Protein AF-A0A970RBH0-F1 (afdb_monomer)

Mean predicted aligned error: 4.13 Å

Foldseek 3Di:
DDPWKAKEDEEDVDDALDWAFQPAPVSPVSDIHHYHHLVLVVLLCVLCQVVQHKKKFWWDQVDLQRDQQLLEHAAADLVCVPDDDPRVVVQVPDDPVRSSCVRRVSPDDHDHDDDHSVLQNVCVVVVVAHGDDIWMFRHWDADPVRFIWTWIAADPAQPPRPRRRIGTYGPRRRSRITGMMMGTPVSRDPVSCVSSVD

Nearest PDB structures (foldseek):
  6w4n-assembly1_E  TM=9.461E-01  e=1.397E-25  Parabacteroides distasonis
  5wdl-assembly1_B  TM=9.207E-01  e=1.487E-25  Parabacteroides distasonis ATCC 8503
  5wdk-assembly1_A  TM=9.383E-01  e=6.583E-24  Parabacteroides distasonis ATCC 8503
  5wdk-assembly1_D  TM=9.233E-01  e=1.152E-23  Parabacteroides distasonis ATCC 8503
  3pw3-assembly1_B  TM=9.260E-01  e=3.750E-23  Parabacteroides distasonis ATCC 8503

Solvent-accessible surface area (backbone atoms only — not comparable to full-atom values): 11218 Å² total; per-residue (Å²): 130,67,98,51,58,44,44,38,32,58,57,79,95,49,66,66,43,37,75,45,61,64,95,48,85,88,45,75,81,62,60,66,27,37,22,35,56,58,70,56,52,50,50,32,55,53,38,20,44,76,71,76,38,60,32,44,34,32,24,36,62,94,42,86,39,43,34,77,83,76,27,36,28,43,41,58,41,85,79,55,86,80,60,57,72,71,60,32,58,56,53,72,72,44,52,77,67,55,48,49,50,68,66,62,61,78,83,65,95,67,67,56,44,86,74,46,67,67,60,34,40,54,28,46,77,68,64,77,34,51,93,71,46,76,39,33,40,70,42,78,48,66,52,99,85,68,51,57,26,34,34,29,46,55,87,86,59,34,86,92,41,88,56,60,26,34,32,38,31,24,55,43,27,51,69,48,27,47,58,37,35,39,37,54,56,83,38,50,51,68,75,57,29,58,66,49,73,100

Secondary structure (DSSP, 8-state):
--SSEEEEE--SSS-TTSEEE---TT-TT--EEEE--HHHHHHHHHHHHHTT--EEEEE---STTEETTTTEE--B-SS-TT--HHHHHHHHHS-HHHHHHHHTS-SS---B----HHHHHHHHHTTSS---EEEEEEEEEE-TTS-EEEEEE-SS--TT-TTTTEEEEEHHHHHHHEEEEEEEGGGS-HHHHHHHT-

Sequence (198 aa):
MDRHYLELGSYTHHPFYEKFILEIPDNWMLHAMYNVPLDEMMEIIDRSLAQGHTVAWGADISEKGFSWSNGLAVVPDEDKTDLSGTEKEKWEKLTPTERKKMLYSFDEPVKEKTITQQMRQKAFDNYSTTDDHAMEIVGNATDQNGNKYYIVKNSWGADGHIYNGYLYASESFVRYKTVDVMVHKNVIPQPIRQKMGI

pLDDT: mean 93.92, std 7.73, range [52.41, 98.88]

Structure (mmCIF, N/CA/C/O backbone):
data_AF-A0A970RBH0-F1
#
_entry.id   AF-A0A970RBH0-F1
#
loop_
_atom_site.group_PDB
_atom_site.id
_atom_site.type_symbol
_atom_site.label_atom_id
_atom_site.label_alt_id
_atom_site.label_comp_id
_atom_site.label_asym_id
_atom_site.label_entity_id
_atom_site.label_seq_id
_atom_site.pdbx_PDB_ins_code
_atom_site.Cartn_x
_atom_site.Cartn_y
_atom_site.Cartn_z
_atom_site.occupancy
_atom_site.B_iso_or_equiv
_atom_site.auth_seq_id
_atom_site.auth_comp_id
_atom_site.auth_asym_id
_atom_site.auth_atom_id
_atom_site.pdbx_PDB_model_num
ATOM 1 N N . MET A 1 1 ? -24.726 3.862 2.155 1.00 52.41 1 MET A N 1
ATOM 2 C CA . MET A 1 1 ? -23.524 3.007 2.190 1.00 52.41 1 MET A CA 1
ATOM 3 C C . MET A 1 1 ? -23.925 1.606 2.591 1.00 52.41 1 MET A C 1
ATOM 5 O O . MET A 1 1 ? -24.821 1.454 3.420 1.00 52.41 1 MET A O 1
ATOM 9 N N . ASP A 1 2 ? -23.325 0.614 1.943 1.00 57.06 2 ASP A N 1
ATOM 10 C CA . ASP A 1 2 ? -23.584 -0.799 2.189 1.00 57.06 2 ASP A CA 1
ATOM 11 C C . ASP A 1 2 ? -23.325 -1.142 3.669 1.00 57.06 2 ASP A C 1
ATOM 13 O O . ASP A 1 2 ? -22.358 -0.674 4.266 1.00 57.06 2 ASP A O 1
ATOM 17 N N . ARG A 1 3 ? -24.199 -1.938 4.295 1.00 78.62 3 ARG A N 1
ATOM 18 C CA . ARG A 1 3 ? -24.097 -2.285 5.729 1.00 78.62 3 ARG A CA 1
ATOM 19 C C . ARG A 1 3 ? -22.942 -3.248 6.023 1.00 78.62 3 ARG A C 1
ATOM 21 O O . ARG A 1 3 ? -22.758 -3.642 7.181 1.00 78.62 3 ARG A O 1
ATOM 28 N N . HIS A 1 4 ? -22.231 -3.685 4.988 1.00 91.31 4 HIS A N 1
ATOM 29 C CA . HIS A 1 4 ? -21.297 -4.802 5.026 1.00 91.31 4 HIS A CA 1
ATOM 30 C C . HIS A 1 4 ? -19.850 -4.422 4.719 1.00 91.31 4 HIS A C 1
ATOM 32 O O . HIS A 1 4 ? -18.961 -5.162 5.132 1.00 91.31 4 HIS A O 1
ATOM 38 N N . TYR A 1 5 ? -19.605 -3.276 4.082 1.00 95.19 5 TYR A N 1
ATOM 39 C CA . TYR A 1 5 ? -18.270 -2.851 3.663 1.00 95.19 5 TYR A CA 1
ATOM 40 C C . TYR A 1 5 ? -17.832 -1.586 4.385 1.00 95.19 5 TYR A C 1
ATOM 42 O O . TYR A 1 5 ? -18.655 -0.726 4.704 1.00 95.19 5 TYR A O 1
ATOM 50 N N . LEU A 1 6 ? -16.535 -1.503 4.656 1.00 96.00 6 LEU A N 1
ATOM 51 C CA . LEU A 1 6 ? -15.893 -0.357 5.277 1.00 96.00 6 LEU A CA 1
ATOM 52 C C . LEU A 1 6 ? -14.672 0.035 4.459 1.00 96.00 6 LEU A C 1
ATOM 54 O O . LEU A 1 6 ? -13.897 -0.830 4.052 1.00 96.00 6 LEU A O 1
ATOM 58 N N . GLU A 1 7 ? -14.533 1.336 4.256 1.00 96.75 7 GLU A N 1
ATOM 59 C CA . GLU A 1 7 ? -13.362 1.963 3.662 1.00 96.75 7 GLU A CA 1
ATOM 60 C C . GLU A 1 7 ? -12.396 2.361 4.779 1.00 96.75 7 GLU A C 1
ATOM 62 O O . GLU A 1 7 ? -12.818 2.843 5.842 1.00 96.75 7 GLU A O 1
ATOM 67 N N . LEU A 1 8 ? -11.114 2.095 4.562 1.00 97.94 8 LEU A N 1
ATOM 68 C CA . LEU A 1 8 ? -10.039 2.256 5.527 1.00 97.94 8 LEU A CA 1
ATOM 69 C C . LEU A 1 8 ? -8.869 2.979 4.868 1.00 97.94 8 LEU A C 1
ATOM 71 O O . LEU A 1 8 ? -8.467 2.634 3.761 1.00 97.94 8 LEU A O 1
ATOM 75 N N . GLY A 1 9 ? -8.263 3.901 5.602 1.00 97.88 9 GLY A N 1
ATOM 76 C CA . GLY A 1 9 ? -6.967 4.478 5.274 1.00 97.88 9 GLY A CA 1
ATOM 77 C C . GLY A 1 9 ? -6.035 4.472 6.480 1.00 97.88 9 GLY A C 1
ATOM 78 O O . GLY A 1 9 ? -6.391 4.028 7.575 1.00 97.88 9 GLY A O 1
ATOM 79 N N . SER A 1 10 ? -4.822 4.982 6.277 1.00 98.69 10 SER A N 1
ATOM 80 C CA . SER A 1 10 ? -3.822 5.089 7.337 1.00 98.69 10 SER A CA 1
ATOM 81 C C . SER A 1 10 ? -3.013 6.372 7.219 1.00 98.69 10 SER A C 1
ATOM 83 O O . SER A 1 10 ? -2.064 6.451 6.432 1.00 98.69 10 SER A O 1
ATOM 85 N N . TYR A 1 11 ? -3.394 7.363 8.019 1.00 98.56 11 TYR A N 1
ATOM 86 C CA . TYR A 1 11 ? -2.851 8.716 7.991 1.00 98.56 11 TYR A CA 1
ATOM 87 C C . TYR A 1 11 ? -2.738 9.302 9.400 1.00 98.56 11 TYR A C 1
ATOM 89 O O . TYR A 1 11 ? -3.471 8.926 10.307 1.00 98.56 11 TYR A O 1
ATOM 97 N N . THR A 1 12 ? -1.807 10.228 9.603 1.00 98.69 12 THR A N 1
ATOM 98 C CA . THR A 1 12 ? -1.524 10.847 10.906 1.00 98.69 12 THR A CA 1
ATOM 99 C C . THR A 1 12 ? -1.999 12.292 11.012 1.00 98.69 12 THR A C 1
ATOM 101 O O . THR A 1 12 ? -1.871 12.878 12.084 1.00 98.69 12 THR A O 1
ATOM 104 N N . HIS A 1 13 ? -2.520 12.893 9.934 1.00 98.38 13 HIS A N 1
ATOM 105 C CA . HIS A 1 13 ? -3.132 14.231 9.990 1.00 98.38 13 HIS A CA 1
ATOM 106 C C . HIS A 1 13 ? -4.550 14.223 10.578 1.00 98.38 13 HIS A C 1
ATOM 108 O O . HIS A 1 13 ? -5.069 15.283 10.914 1.00 98.38 13 HIS A O 1
ATOM 114 N N . HIS A 1 14 ? -5.123 13.033 10.788 1.00 98.44 14 HIS A N 1
ATOM 115 C CA . HIS A 1 14 ? -6.354 12.799 11.545 1.00 98.44 14 HIS A CA 1
ATOM 116 C C . HIS A 1 14 ? -6.123 11.753 12.642 1.00 98.44 14 HIS A C 1
ATOM 118 O O . HIS A 1 14 ? -5.230 10.911 12.501 1.00 98.44 14 HIS A O 1
ATOM 124 N N . PRO A 1 15 ? -6.914 11.759 13.731 1.00 98.50 15 PRO A N 1
ATOM 125 C CA . PRO A 1 15 ? -6.824 10.734 14.764 1.00 98.50 15 PRO A CA 1
ATOM 126 C C . PRO A 1 15 ? -7.044 9.324 14.204 1.00 98.50 15 PRO A C 1
ATOM 128 O O . PRO A 1 15 ? -7.857 9.104 13.304 1.00 98.50 15 PRO A O 1
ATOM 131 N N . PHE A 1 16 ? -6.326 8.344 14.752 1.00 98.81 16 PHE A N 1
ATOM 132 C CA . PHE A 1 16 ? -6.620 6.941 14.475 1.00 98.81 16 PHE A CA 1
ATOM 133 C C . PHE A 1 16 ? -7.937 6.520 15.127 1.00 98.81 16 PHE A C 1
ATOM 135 O O . PHE A 1 16 ? -8.333 7.049 16.164 1.00 98.81 16 PHE A O 1
ATOM 142 N N . TYR A 1 17 ? -8.566 5.513 14.527 1.00 98.44 17 TYR A N 1
ATOM 143 C CA . TYR A 1 17 ? -9.840 4.898 14.906 1.00 98.44 17 TYR A CA 1
ATOM 144 C C . TYR A 1 17 ? -11.073 5.789 14.735 1.00 98.44 17 TYR A C 1
ATOM 146 O O . TYR A 1 17 ? -12.190 5.356 15.017 1.00 98.44 17 TYR A O 1
ATOM 154 N N . GLU A 1 18 ? -10.889 6.996 14.210 1.00 98.00 18 GLU A N 1
ATOM 155 C CA . GLU A 1 18 ? -11.961 7.912 13.849 1.00 98.00 18 GLU A CA 1
ATOM 156 C C . GLU A 1 18 ? -12.248 7.868 12.346 1.00 98.00 18 GLU A C 1
ATOM 158 O O . GLU A 1 18 ? -11.478 7.326 11.547 1.00 98.00 18 GLU A O 1
ATOM 163 N N . LYS A 1 19 ? -13.398 8.429 11.963 1.00 97.75 19 LYS A N 1
ATOM 164 C CA . LYS A 1 19 ? -13.734 8.653 10.560 1.00 97.75 19 LYS A CA 1
ATOM 165 C C . LYS A 1 19 ? -13.255 10.024 10.124 1.00 97.75 19 LYS A C 1
ATOM 167 O O . LYS A 1 19 ? -13.457 10.994 10.849 1.00 97.75 19 LYS A O 1
ATOM 172 N N . PHE A 1 20 ? -12.751 10.116 8.905 1.00 98.06 20 PHE A N 1
ATOM 173 C CA . PHE A 1 20 ? -12.440 11.392 8.276 1.00 98.06 20 PHE A CA 1
ATOM 174 C C . PHE A 1 20 ? -12.710 11.334 6.773 1.00 98.06 20 PHE A C 1
ATOM 176 O O . PHE A 1 20 ? -12.875 10.257 6.198 1.00 98.06 20 PHE A O 1
ATOM 183 N N . ILE A 1 21 ? -12.804 12.506 6.154 1.00 97.81 21 ILE A N 1
ATOM 184 C CA . ILE A 1 21 ? -12.945 12.646 4.706 1.00 97.81 21 ILE A CA 1
ATOM 185 C C . ILE A 1 21 ? -11.536 12.731 4.133 1.00 97.81 21 ILE A C 1
ATOM 187 O O . ILE A 1 21 ? -10.819 13.675 4.449 1.00 97.81 21 ILE A O 1
ATOM 191 N N . LEU A 1 22 ? -11.157 11.762 3.299 1.00 96.19 22 LEU A N 1
ATOM 192 C CA . LEU A 1 22 ? -9.894 11.836 2.575 1.00 96.19 22 LEU A CA 1
ATOM 193 C C . LEU A 1 22 ? -9.931 13.001 1.583 1.00 96.19 22 LEU A C 1
ATOM 195 O O . LEU A 1 22 ? -10.832 13.077 0.742 1.00 96.19 22 LEU A O 1
ATOM 199 N N . GLU A 1 23 ? -8.954 13.897 1.682 1.00 95.25 23 GLU A N 1
ATOM 200 C CA . GLU A 1 23 ? -8.904 15.159 0.944 1.00 95.25 23 GLU A CA 1
ATOM 201 C C . GLU A 1 23 ? -8.321 15.003 -0.469 1.00 95.25 23 GLU A C 1
ATOM 203 O O . GLU A 1 23 ? -7.317 15.622 -0.819 1.00 95.25 23 GLU A O 1
ATOM 208 N N . ILE A 1 24 ? -8.969 14.178 -1.292 1.00 93.25 24 ILE A N 1
ATOM 209 C CA . ILE A 1 24 ? -8.613 13.943 -2.700 1.00 93.25 24 ILE A CA 1
ATOM 210 C C . ILE A 1 24 ? -9.714 14.456 -3.645 1.00 93.25 24 ILE A C 1
ATOM 212 O O . ILE A 1 24 ? -10.890 14.439 -3.271 1.00 93.25 24 ILE A O 1
ATOM 216 N N . PRO A 1 25 ? -9.377 14.907 -4.872 1.00 90.88 25 PRO A N 1
ATOM 217 C CA . PRO A 1 25 ? -10.363 15.445 -5.815 1.00 90.88 25 PRO A CA 1
ATOM 218 C C . PRO A 1 25 ? -11.484 14.462 -6.181 1.00 90.88 25 PRO A C 1
ATOM 220 O O . PRO A 1 25 ? -12.637 14.874 -6.324 1.00 90.88 25 PRO A O 1
ATOM 223 N N . ASP A 1 26 ? -11.159 13.173 -6.282 1.00 90.44 26 ASP A N 1
ATOM 224 C CA . ASP A 1 26 ? -12.099 12.133 -6.706 1.00 90.44 26 ASP A CA 1
ATOM 225 C C . ASP A 1 26 ? -13.103 11.753 -5.604 1.00 90.44 26 ASP A C 1
ATOM 227 O O . ASP A 1 26 ? -14.199 11.271 -5.901 1.00 90.44 26 ASP A O 1
ATOM 231 N N . ASN A 1 27 ? -12.834 12.103 -4.338 1.00 93.19 27 ASN A N 1
ATOM 232 C CA . ASN A 1 27 ? -13.798 11.992 -3.237 1.00 93.19 27 ASN A CA 1
ATOM 233 C C . ASN A 1 27 ? -14.750 13.207 -3.167 1.00 93.19 27 ASN A C 1
ATOM 235 O O . ASN A 1 27 ? -15.000 13.794 -2.111 1.00 93.19 27 ASN A O 1
ATOM 239 N N . TRP A 1 28 ? -15.336 13.588 -4.302 1.00 92.00 28 TRP A N 1
ATOM 240 C CA . TRP A 1 28 ? -16.281 14.710 -4.404 1.00 92.00 28 TRP A CA 1
ATOM 241 C C . TRP A 1 28 ? -17.596 14.475 -3.640 1.00 92.00 28 TRP A C 1
ATOM 243 O O . TRP A 1 28 ? -18.316 15.426 -3.334 1.00 92.00 28 TRP A O 1
ATOM 253 N N . MET A 1 29 ? -17.911 13.217 -3.307 1.00 92.62 29 MET A N 1
ATOM 254 C CA . MET A 1 29 ? -19.058 12.852 -2.466 1.00 92.62 29 MET A CA 1
ATOM 255 C C . MET A 1 29 ? -18.810 13.085 -0.971 1.00 92.62 29 MET A C 1
ATOM 257 O O . MET A 1 29 ? -19.743 12.939 -0.178 1.00 92.62 29 MET A O 1
ATOM 261 N N . LEU A 1 30 ? -17.580 13.445 -0.584 1.00 92.94 30 LEU A N 1
ATOM 262 C CA . LEU A 1 30 ? -17.175 13.658 0.805 1.00 92.94 30 LEU A CA 1
ATOM 263 C C . LEU A 1 30 ? -17.483 12.440 1.686 1.00 92.94 30 LEU A C 1
ATOM 265 O O . LEU A 1 30 ? -17.952 12.558 2.823 1.00 92.94 30 LEU A O 1
ATOM 269 N N . HIS A 1 31 ? -17.261 11.247 1.135 1.00 92.81 31 HIS A N 1
ATOM 270 C CA . HIS A 1 31 ? -17.423 10.008 1.871 1.00 92.81 31 HIS A CA 1
ATOM 271 C C . HIS A 1 31 ? -16.321 9.889 2.921 1.00 92.81 31 HIS A C 1
ATOM 273 O O . HIS A 1 31 ? -15.156 10.202 2.673 1.00 92.81 31 HIS A O 1
ATOM 279 N N . ALA A 1 32 ? -16.722 9.468 4.120 1.00 95.50 32 ALA A N 1
ATOM 280 C CA . ALA A 1 32 ? -15.806 9.294 5.229 1.00 95.50 32 ALA A CA 1
ATOM 281 C C . ALA A 1 32 ? -15.319 7.845 5.299 1.00 95.50 32 ALA A C 1
ATOM 283 O O . ALA A 1 32 ? -16.136 6.919 5.304 1.00 95.50 32 ALA A O 1
ATOM 284 N N . MET A 1 33 ? -14.011 7.674 5.456 1.00 96.50 33 MET A N 1
ATOM 285 C CA . MET A 1 33 ? -13.361 6.390 5.704 1.00 96.50 33 MET A CA 1
ATOM 286 C C . MET A 1 33 ? -12.855 6.315 7.144 1.00 96.50 33 MET A C 1
ATOM 288 O O . MET A 1 33 ? -12.667 7.339 7.803 1.00 96.50 33 MET A O 1
ATOM 292 N N . TYR A 1 34 ? -12.652 5.104 7.654 1.00 98.12 34 TYR A N 1
ATOM 293 C CA . TYR A 1 34 ? -12.018 4.903 8.954 1.00 98.12 34 TYR A CA 1
ATOM 294 C C . TYR A 1 34 ? -10.498 5.022 8.840 1.00 98.12 34 TYR A C 1
ATOM 296 O O . TYR A 1 34 ? -9.897 4.532 7.889 1.00 98.12 34 TYR A O 1
ATOM 304 N N . ASN A 1 35 ? -9.863 5.615 9.843 1.00 98.69 35 ASN A N 1
ATOM 305 C CA . ASN A 1 35 ? -8.412 5.710 9.917 1.00 98.69 35 ASN A CA 1
ATOM 306 C C . ASN A 1 35 ? -7.843 4.652 10.871 1.00 98.69 35 ASN A C 1
ATOM 308 O O . ASN A 1 35 ? -8.320 4.531 11.997 1.00 98.69 35 ASN A O 1
ATOM 312 N N . VAL A 1 36 ? -6.807 3.915 10.478 1.00 98.75 36 VAL A N 1
ATOM 313 C CA . VAL A 1 36 ? -6.125 2.932 11.344 1.00 98.75 36 VAL A CA 1
ATOM 314 C C . VAL A 1 36 ? -4.599 3.044 11.220 1.00 98.75 36 VAL A C 1
ATOM 316 O O . VAL A 1 36 ? -4.097 3.535 10.205 1.00 98.75 36 VAL A O 1
ATOM 319 N N . PRO A 1 37 ? -3.816 2.609 12.224 1.00 98.81 37 PRO A N 1
ATOM 320 C CA . PRO A 1 37 ? -2.362 2.515 12.088 1.00 98.81 37 PRO A CA 1
ATOM 321 C C . PRO A 1 37 ? -1.948 1.632 10.904 1.00 98.81 37 PRO A C 1
ATOM 323 O O . PRO A 1 37 ? -2.632 0.663 10.582 1.00 98.81 37 PRO A O 1
ATOM 326 N N . LEU A 1 38 ? -0.808 1.934 10.277 1.00 98.81 38 LEU A N 1
ATOM 327 C CA . LEU A 1 38 ? -0.340 1.252 9.063 1.00 98.81 38 LEU A CA 1
ATOM 328 C C . LEU A 1 38 ? -0.263 -0.268 9.241 1.00 98.81 38 LEU A C 1
ATOM 330 O O . LEU A 1 38 ? -0.730 -1.008 8.383 1.00 98.81 38 LEU A O 1
ATOM 334 N N . ASP A 1 39 ? 0.279 -0.737 10.364 1.00 98.81 39 ASP A N 1
ATOM 335 C CA . ASP A 1 39 ? 0.386 -2.175 10.635 1.00 98.81 39 ASP A CA 1
ATOM 336 C C . ASP A 1 39 ? -0.985 -2.848 10.760 1.00 98.81 39 ASP A C 1
ATOM 338 O O . ASP A 1 39 ? -1.171 -3.963 10.282 1.00 98.81 39 ASP A O 1
ATOM 342 N N . GLU A 1 40 ? -1.968 -2.145 11.320 1.00 98.81 40 GLU A N 1
ATOM 343 C CA . GLU A 1 40 ? -3.342 -2.634 11.425 1.00 98.81 40 GLU A CA 1
ATOM 344 C C . GLU A 1 40 ? -4.060 -2.627 10.068 1.00 98.81 40 GLU A C 1
ATOM 346 O O . GLU A 1 40 ? -4.812 -3.555 9.775 1.00 98.81 40 GLU A O 1
ATOM 351 N N . MET A 1 41 ? -3.792 -1.642 9.199 1.00 98.75 41 MET A N 1
ATOM 352 C CA . MET A 1 41 ? -4.274 -1.653 7.810 1.00 98.75 41 MET A CA 1
ATOM 353 C C . MET A 1 41 ? -3.765 -2.897 7.069 1.00 98.75 41 MET A C 1
ATOM 355 O O . MET A 1 41 ? -4.545 -3.588 6.414 1.00 98.75 41 MET A O 1
ATOM 359 N N . MET A 1 42 ? -2.477 -3.221 7.219 1.00 98.81 42 MET A N 1
ATOM 360 C CA . MET A 1 42 ? -1.886 -4.414 6.605 1.00 98.81 42 MET A CA 1
ATOM 361 C C . MET A 1 42 ? -2.442 -5.713 7.200 1.00 98.81 42 MET A C 1
ATOM 363 O O . MET A 1 42 ? -2.765 -6.630 6.448 1.00 98.81 42 MET A O 1
ATOM 367 N N . GLU A 1 43 ? -2.631 -5.782 8.524 1.00 98.75 43 GLU A N 1
ATOM 368 C CA . GLU A 1 43 ? -3.262 -6.934 9.188 1.00 98.75 43 GLU A CA 1
ATOM 369 C C . GLU A 1 43 ? -4.679 -7.191 8.650 1.00 98.75 43 GLU A C 1
ATOM 371 O O . GLU A 1 43 ? -5.072 -8.340 8.438 1.00 98.75 43 GLU A O 1
ATOM 376 N N . ILE A 1 44 ? -5.453 -6.131 8.398 1.00 98.75 44 ILE A N 1
ATOM 377 C CA . ILE A 1 44 ? -6.808 -6.239 7.846 1.00 98.75 44 ILE A CA 1
ATOM 378 C C . ILE A 1 44 ? -6.784 -6.789 6.415 1.00 98.75 44 ILE A C 1
ATOM 380 O O . ILE A 1 44 ? -7.588 -7.672 6.106 1.00 98.75 44 ILE A O 1
ATOM 384 N N . ILE A 1 45 ? -5.872 -6.309 5.560 1.00 98.75 45 ILE A N 1
ATOM 385 C CA . ILE A 1 45 ? -5.700 -6.821 4.188 1.00 98.75 45 ILE A CA 1
ATOM 386 C C . ILE A 1 45 ? -5.370 -8.318 4.234 1.00 98.75 45 ILE A C 1
ATOM 388 O O . ILE A 1 45 ? -6.056 -9.129 3.608 1.00 98.75 45 ILE A O 1
ATOM 392 N N . ASP A 1 46 ? -4.387 -8.704 5.046 1.00 98.62 46 ASP A N 1
ATOM 393 C CA . ASP A 1 46 ? -3.965 -10.099 5.192 1.00 98.62 46 ASP A CA 1
ATOM 394 C C . ASP A 1 46 ? -5.076 -11.003 5.686 1.00 98.62 46 ASP A C 1
ATOM 396 O O . ASP A 1 46 ? -5.301 -12.095 5.156 1.00 98.62 46 ASP A O 1
ATOM 400 N N . ARG A 1 47 ? -5.806 -10.537 6.696 1.00 98.25 47 ARG A N 1
ATOM 401 C CA . ARG A 1 47 ? -6.925 -11.277 7.254 1.00 98.25 47 ARG A CA 1
ATOM 402 C C . ARG A 1 47 ? -8.073 -11.405 6.264 1.00 98.25 47 ARG A C 1
ATOM 404 O O . ARG A 1 47 ? -8.707 -12.458 6.243 1.00 98.25 47 ARG A O 1
ATOM 411 N N . SER A 1 48 ? -8.329 -10.382 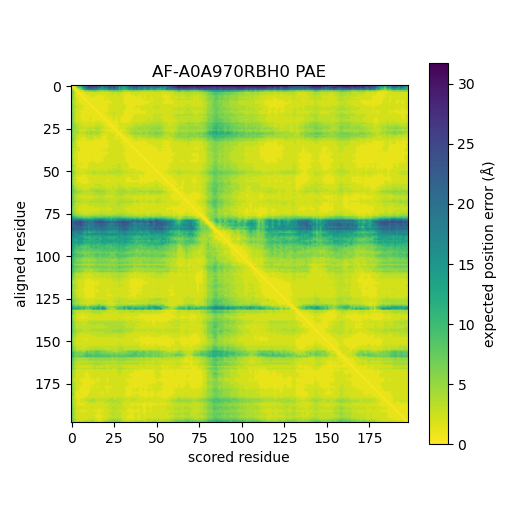5.448 1.00 98.50 48 SER A N 1
ATOM 412 C CA . SER A 1 48 ? -9.315 -10.453 4.367 1.00 98.50 48 SER A CA 1
ATOM 413 C C . SER A 1 48 ? -8.997 -11.614 3.433 1.00 98.50 48 SER A C 1
ATOM 415 O O . SER A 1 48 ? -9.823 -12.515 3.260 1.00 98.50 48 SER A O 1
ATOM 417 N N . LEU A 1 49 ? -7.759 -11.667 2.940 1.00 98.56 49 LEU A N 1
ATOM 418 C CA . LEU A 1 49 ? -7.301 -12.719 2.033 1.00 98.56 49 LEU A CA 1
ATOM 419 C C . LEU A 1 49 ? -7.311 -14.099 2.701 1.00 98.56 49 LEU A C 1
ATOM 421 O O . LEU A 1 49 ? -7.786 -15.068 2.111 1.00 98.56 49 LEU A O 1
ATOM 425 N N . ALA A 1 50 ? -6.871 -14.194 3.959 1.00 97.94 50 ALA A N 1
ATOM 426 C CA . ALA A 1 50 ? -6.894 -15.440 4.729 1.00 97.94 50 ALA A CA 1
ATOM 427 C C . ALA A 1 50 ? -8.316 -15.980 4.972 1.00 97.94 50 ALA A C 1
ATOM 429 O O . ALA A 1 50 ? -8.498 -17.181 5.166 1.00 97.94 50 ALA A O 1
ATOM 430 N N . GLN A 1 51 ? -9.329 -15.109 4.957 1.00 97.50 51 GLN A N 1
ATOM 431 C CA . GLN A 1 51 ? -10.742 -15.476 5.079 1.00 97.50 51 GLN A CA 1
ATOM 432 C C . GLN A 1 51 ? -11.444 -15.662 3.724 1.00 97.50 51 GLN A C 1
ATOM 434 O O . GLN A 1 51 ? -12.656 -15.868 3.697 1.00 97.50 51 GLN A O 1
ATOM 439 N N . GLY A 1 52 ? -10.708 -15.616 2.609 1.00 96.94 52 GLY A N 1
ATOM 440 C CA . GLY A 1 52 ? -11.256 -15.802 1.262 1.00 96.94 52 GLY A CA 1
ATOM 441 C C . GLY A 1 52 ? -11.984 -14.578 0.701 1.00 96.94 52 GLY A C 1
ATOM 442 O O . GLY A 1 52 ? -12.759 -14.715 -0.243 1.00 96.94 52 GLY A O 1
ATOM 443 N N . HIS A 1 53 ? -11.756 -13.393 1.271 1.00 97.81 53 HIS A N 1
ATOM 444 C CA . HIS A 1 53 ? -12.305 -12.127 0.794 1.00 97.81 53 HIS A CA 1
ATOM 445 C C . HIS A 1 53 ? -11.243 -11.320 0.037 1.00 97.81 53 HIS A C 1
ATOM 447 O O . HIS A 1 53 ? -10.136 -11.116 0.538 1.00 97.81 53 HIS A O 1
ATOM 453 N N . THR A 1 54 ? -11.604 -10.804 -1.138 1.00 98.38 54 THR A N 1
ATOM 454 C CA . THR A 1 54 ? -10.779 -9.847 -1.888 1.00 98.38 54 THR A CA 1
ATOM 455 C C . THR A 1 54 ? -10.864 -8.447 -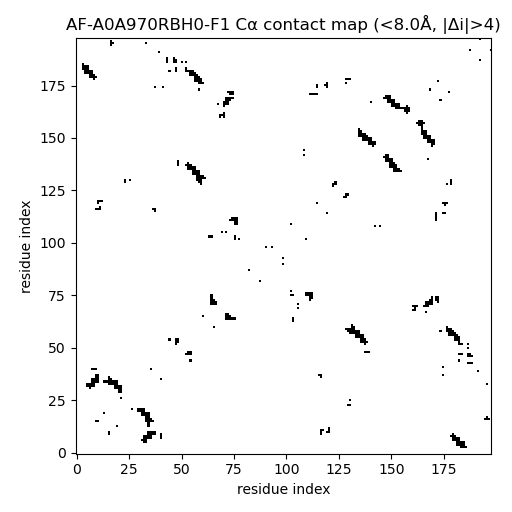1.273 1.00 98.38 54 THR A C 1
ATOM 457 O O . THR A 1 54 ? -11.714 -8.180 -0.416 1.00 98.38 54 THR A O 1
ATOM 460 N N . VAL A 1 55 ? -9.956 -7.560 -1.679 1.00 98.75 55 VAL A N 1
ATOM 461 C CA . VAL A 1 55 ? -9.863 -6.177 -1.188 1.00 98.75 55 VAL A CA 1
ATOM 462 C C . VAL A 1 55 ? -9.914 -5.229 -2.380 1.00 98.75 55 VAL A C 1
ATOM 464 O O . VAL A 1 55 ? -9.090 -5.353 -3.287 1.00 98.75 55 VAL A O 1
ATOM 467 N N . ALA A 1 56 ? -10.853 -4.277 -2.383 1.00 98.50 56 ALA A N 1
ATOM 468 C CA . ALA A 1 56 ? -10.771 -3.164 -3.329 1.00 98.50 56 ALA A CA 1
ATOM 469 C C . ALA A 1 56 ? -9.648 -2.233 -2.867 1.00 98.50 56 ALA A C 1
ATOM 471 O O . ALA A 1 56 ? -9.574 -1.909 -1.680 1.00 98.50 56 ALA A O 1
ATOM 472 N N . TRP A 1 57 ? -8.760 -1.863 -3.781 1.00 98.69 57 TRP A N 1
ATOM 473 C CA . TRP A 1 57 ? -7.483 -1.238 -3.463 1.00 98.69 57 TRP A CA 1
ATOM 474 C C . TRP A 1 57 ? -7.257 -0.007 -4.337 1.00 98.69 57 TRP A C 1
ATOM 476 O O . TRP A 1 57 ? -7.017 -0.148 -5.539 1.00 98.69 57 TRP A O 1
ATOM 486 N N . GLY A 1 58 ? -7.337 1.178 -3.733 1.00 98.00 58 GLY A N 1
ATOM 487 C CA . GLY A 1 58 ? -6.891 2.429 -4.338 1.00 98.00 58 GLY A CA 1
ATOM 488 C C . GLY A 1 58 ? -5.407 2.643 -4.061 1.00 98.00 58 GLY A C 1
ATOM 489 O O . GLY A 1 58 ? -4.937 2.436 -2.936 1.00 98.00 58 GLY A O 1
ATOM 490 N N . ALA A 1 59 ? -4.637 3.019 -5.079 1.00 97.38 59 ALA A N 1
ATOM 491 C CA . ALA A 1 59 ? -3.204 3.240 -4.943 1.00 97.38 59 ALA A CA 1
ATOM 492 C C . ALA A 1 59 ? -2.650 4.258 -5.942 1.00 97.38 59 ALA A C 1
ATOM 494 O O . ALA A 1 59 ? -3.161 4.407 -7.050 1.00 97.38 59 ALA A O 1
ATOM 495 N N . ASP A 1 60 ? -1.533 4.879 -5.561 1.00 96.81 60 ASP A N 1
ATOM 496 C CA . ASP A 1 60 ? -0.666 5.598 -6.491 1.00 96.81 60 ASP A CA 1
ATOM 497 C C . ASP A 1 60 ? 0.212 4.600 -7.260 1.00 96.81 60 ASP A C 1
ATOM 499 O O . ASP A 1 60 ? 0.986 3.848 -6.652 1.00 96.81 60 ASP A O 1
ATOM 503 N N . ILE A 1 61 ? 0.106 4.580 -8.589 1.00 96.12 61 ILE A N 1
ATOM 504 C CA . ILE A 1 61 ? 0.922 3.716 -9.452 1.00 96.12 61 ILE A CA 1
ATOM 505 C C . ILE A 1 61 ? 1.906 4.507 -10.320 1.00 96.12 61 ILE A C 1
ATOM 507 O O . ILE A 1 61 ? 2.620 3.915 -11.134 1.00 96.12 61 ILE A O 1
ATOM 511 N N . SER A 1 62 ? 2.026 5.817 -10.107 1.00 94.69 62 SER A N 1
ATOM 512 C CA . SER A 1 62 ? 2.923 6.740 -10.811 1.00 94.69 62 SER A CA 1
ATOM 513 C C . SER A 1 62 ? 4.388 6.630 -10.343 1.00 94.69 62 SER A C 1
ATOM 515 O O . SER A 1 62 ? 5.170 7.582 -10.328 1.00 94.69 62 SER A O 1
ATOM 517 N N . GLU A 1 63 ? 4.802 5.409 -10.005 1.00 93.75 63 GLU A N 1
ATOM 518 C CA . GLU A 1 63 ? 6.088 5.077 -9.410 1.00 93.75 63 GLU A CA 1
ATOM 519 C C . GLU A 1 63 ? 7.002 4.348 -10.390 1.00 93.75 63 GLU A C 1
ATOM 521 O O . GLU A 1 63 ? 6.584 3.464 -11.133 1.00 93.75 63 GLU A O 1
ATOM 526 N N . LYS A 1 64 ? 8.312 4.614 -10.316 1.00 93.81 64 LYS A N 1
ATOM 527 C CA . LYS A 1 64 ? 9.310 3.872 -11.118 1.00 93.81 64 LYS A CA 1
ATOM 528 C C . LYS A 1 64 ? 9.295 2.370 -10.845 1.00 93.81 64 LYS A C 1
ATOM 530 O O . LYS A 1 64 ? 9.715 1.585 -11.688 1.00 93.81 64 LYS A O 1
ATOM 535 N N . GLY A 1 65 ? 8.896 2.000 -9.633 1.00 96.19 65 GLY A N 1
ATOM 536 C CA . GLY A 1 65 ? 8.790 0.617 -9.206 1.00 96.19 65 GLY A CA 1
ATOM 537 C C . GLY A 1 65 ? 7.513 -0.076 -9.669 1.00 96.19 65 GLY A C 1
ATOM 538 O O . GLY A 1 65 ? 7.418 -1.284 -9.492 1.00 96.19 65 GLY A O 1
ATOM 539 N N . PHE A 1 66 ? 6.560 0.642 -10.272 1.00 97.75 66 PHE A N 1
ATOM 540 C CA . PHE A 1 66 ? 5.406 0.051 -10.935 1.00 97.75 66 PHE A CA 1
ATOM 541 C C . PHE A 1 66 ? 5.731 -0.206 -12.410 1.00 97.75 66 PHE A C 1
ATOM 543 O O . PHE A 1 66 ? 6.103 0.694 -13.163 1.00 97.75 66 PHE A O 1
ATOM 550 N N . SER A 1 67 ? 5.578 -1.451 -12.850 1.00 97.19 67 SER A N 1
ATOM 551 C CA . SER A 1 67 ? 5.789 -1.848 -14.235 1.00 97.19 67 SER A CA 1
ATOM 552 C C . SER A 1 67 ? 4.688 -2.789 -14.691 1.00 97.19 67 SER A C 1
ATOM 554 O O . SER A 1 67 ? 4.673 -3.972 -14.352 1.00 97.19 67 SER A O 1
ATOM 556 N N . TRP A 1 68 ? 3.790 -2.272 -15.531 1.00 96.44 68 TRP A N 1
ATOM 557 C CA . TRP A 1 68 ? 2.733 -3.079 -16.136 1.00 96.44 68 TRP A CA 1
ATOM 558 C C . TRP A 1 68 ? 3.291 -4.202 -17.004 1.00 96.44 68 TRP A C 1
ATOM 560 O O . TRP A 1 68 ? 2.871 -5.345 -16.863 1.00 96.44 68 TRP A O 1
ATOM 570 N N . SER A 1 69 ? 4.274 -3.906 -17.858 1.00 95.06 69 SER A N 1
ATOM 571 C CA . SER A 1 69 ? 4.872 -4.893 -18.764 1.00 95.06 69 SER A CA 1
ATOM 572 C C . SER A 1 69 ? 5.536 -6.057 -18.028 1.00 95.06 69 SER A C 1
ATOM 574 O O . SER A 1 69 ? 5.467 -7.181 -18.511 1.00 95.06 69 SER A O 1
ATOM 576 N N . ASN A 1 70 ? 6.142 -5.791 -16.865 1.00 96.88 70 ASN A N 1
ATOM 577 C CA . ASN A 1 70 ? 6.744 -6.816 -16.006 1.00 96.88 70 ASN A CA 1
ATOM 578 C C . ASN A 1 70 ? 5.774 -7.352 -14.942 1.00 96.88 70 ASN A C 1
ATOM 580 O O . ASN A 1 70 ? 6.146 -8.224 -14.164 1.00 96.88 70 ASN A O 1
ATOM 584 N N . GLY A 1 71 ? 4.546 -6.826 -14.877 1.00 97.50 71 GLY A N 1
ATOM 585 C CA . GLY A 1 71 ? 3.526 -7.237 -13.916 1.00 97.50 71 GLY A CA 1
ATOM 586 C C . GLY A 1 71 ? 3.969 -7.119 -12.456 1.00 97.50 71 GLY A C 1
ATOM 587 O O . GLY A 1 71 ? 3.604 -7.974 -11.653 1.00 97.50 71 GLY A O 1
ATOM 588 N N . LEU A 1 72 ? 4.766 -6.103 -12.116 1.00 98.25 72 LEU A N 1
ATOM 589 C CA . LEU A 1 72 ? 5.383 -5.943 -10.796 1.00 98.25 72 LEU A CA 1
ATOM 590 C C . LEU A 1 72 ? 5.204 -4.522 -10.260 1.00 98.25 72 LEU A C 1
ATOM 592 O O . LEU A 1 72 ? 5.289 -3.555 -11.015 1.00 98.25 72 LEU A O 1
ATOM 596 N N . ALA A 1 73 ? 5.001 -4.406 -8.949 1.00 98.31 73 ALA A N 1
ATOM 597 C CA . ALA A 1 73 ? 5.024 -3.143 -8.220 1.00 98.31 73 ALA A CA 1
ATOM 598 C C . ALA A 1 73 ? 5.886 -3.290 -6.957 1.00 98.31 73 ALA A C 1
ATOM 600 O O . ALA A 1 73 ? 5.547 -4.061 -6.063 1.00 98.31 73 ALA A O 1
ATOM 601 N N . VAL A 1 74 ? 7.017 -2.582 -6.901 1.00 98.19 74 VAL A N 1
ATOM 602 C CA . VAL A 1 74 ? 8.036 -2.685 -5.837 1.00 98.19 74 VAL A CA 1
ATOM 603 C C . VAL A 1 74 ? 8.526 -1.306 -5.388 1.00 98.19 74 VAL A C 1
ATOM 605 O O . VAL A 1 74 ? 8.380 -0.317 -6.102 1.00 98.19 74 VAL A O 1
ATOM 608 N N . VAL A 1 75 ? 9.156 -1.215 -4.219 1.00 97.19 75 VAL A N 1
ATOM 609 C CA . VAL A 1 75 ? 9.792 -0.002 -3.678 1.00 97.19 75 VAL A CA 1
ATOM 610 C C . VAL A 1 75 ? 11.262 -0.296 -3.371 1.00 97.19 75 VAL A C 1
ATOM 612 O O . VAL A 1 75 ? 11.623 -0.473 -2.202 1.00 97.19 75 VAL A O 1
ATOM 615 N N . PRO A 1 76 ? 12.139 -0.351 -4.394 1.00 95.00 76 PRO A N 1
ATOM 616 C CA . PRO A 1 76 ? 13.547 -0.659 -4.189 1.00 95.00 76 PRO A CA 1
ATOM 617 C C . PRO A 1 76 ? 14.215 0.318 -3.214 1.00 95.00 76 PRO A C 1
ATOM 619 O O . PRO A 1 76 ? 13.985 1.532 -3.251 1.00 95.00 76 PRO A O 1
ATOM 622 N N . ASP A 1 77 ? 15.066 -0.209 -2.339 1.00 91.88 77 ASP A N 1
ATOM 623 C CA . ASP A 1 77 ? 15.894 0.599 -1.452 1.00 91.88 77 ASP A CA 1
ATOM 624 C C . ASP A 1 77 ? 17.049 1.224 -2.249 1.00 91.88 77 ASP A C 1
ATOM 626 O O . ASP A 1 77 ? 18.050 0.575 -2.553 1.00 91.88 77 ASP A O 1
ATOM 630 N N . GLU A 1 78 ? 16.881 2.492 -2.637 1.00 86.25 78 GLU A N 1
ATOM 631 C CA . GLU A 1 78 ? 17.914 3.275 -3.327 1.00 86.25 78 GLU A CA 1
ATOM 632 C C . GLU A 1 78 ? 19.086 3.656 -2.408 1.00 86.25 78 GLU A C 1
ATOM 634 O O . GLU A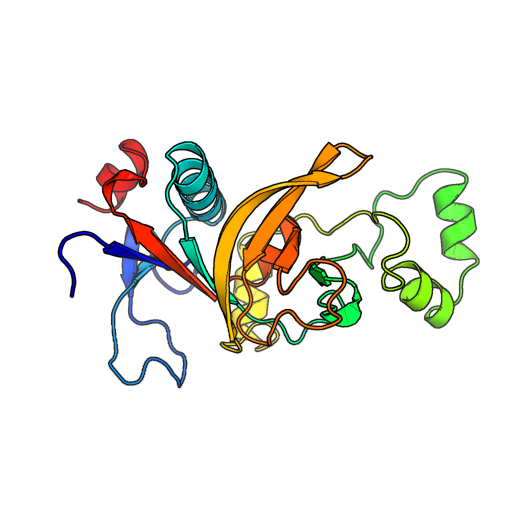 1 78 ? 20.215 3.797 -2.886 1.00 86.25 78 GLU A O 1
ATOM 639 N N . ASP A 1 79 ? 18.829 3.807 -1.106 1.00 79.25 79 ASP A N 1
ATOM 640 C CA . ASP A 1 79 ? 19.814 4.282 -0.132 1.00 79.25 79 ASP A CA 1
ATOM 641 C C . ASP A 1 79 ? 20.742 3.148 0.317 1.00 79.25 79 ASP A C 1
ATOM 643 O O . ASP A 1 79 ? 21.900 3.392 0.666 1.00 79.25 79 ASP A O 1
ATOM 647 N N . LYS A 1 80 ? 20.262 1.897 0.232 1.00 72.38 80 LYS A N 1
ATOM 648 C CA . LYS A 1 80 ? 21.043 0.667 0.429 1.00 72.38 80 LYS A CA 1
ATOM 649 C C . LYS A 1 80 ? 21.910 0.708 1.686 1.00 72.38 80 LYS A C 1
ATOM 651 O O . LYS A 1 80 ? 23.085 0.327 1.665 1.00 72.38 80 LYS A O 1
ATOM 656 N N . THR A 1 81 ? 21.325 1.159 2.792 1.00 61.38 81 THR A N 1
ATOM 657 C CA . THR A 1 81 ? 22.053 1.475 4.033 1.00 61.38 81 THR A CA 1
ATOM 658 C C . THR A 1 81 ? 22.746 0.270 4.661 1.00 61.38 81 THR A C 1
ATOM 660 O O . THR A 1 81 ? 23.709 0.438 5.406 1.00 61.38 81 THR A O 1
ATOM 663 N N . ASP A 1 82 ? 22.301 -0.939 4.318 1.00 65.69 82 ASP A N 1
ATOM 664 C CA . ASP A 1 82 ? 22.720 -2.173 4.985 1.00 65.69 82 ASP A CA 1
ATOM 665 C C . ASP A 1 82 ? 23.603 -3.067 4.100 1.00 65.69 82 ASP A C 1
ATOM 667 O O . ASP A 1 82 ? 23.835 -4.232 4.428 1.00 65.69 82 ASP A O 1
ATOM 671 N N . LEU A 1 83 ? 24.093 -2.561 2.961 1.00 71.44 83 LEU A N 1
ATOM 672 C CA . LEU A 1 83 ? 25.045 -3.319 2.149 1.00 71.44 83 LEU A CA 1
ATOM 673 C C . LEU A 1 83 ? 26.345 -3.562 2.919 1.00 71.44 83 LEU A C 1
ATOM 675 O O . LEU A 1 83 ? 26.927 -2.650 3.511 1.00 71.44 83 LEU A O 1
ATOM 679 N N . SER A 1 84 ? 26.856 -4.789 2.831 1.00 69.44 84 SER A N 1
ATOM 680 C CA . SER A 1 84 ? 28.134 -5.173 3.428 1.00 69.44 84 SER A CA 1
ATOM 681 C C . SER A 1 84 ? 28.991 -5.991 2.457 1.00 69.44 84 SER A C 1
ATOM 683 O O . SER A 1 84 ? 28.504 -6.530 1.461 1.00 69.44 84 SER A O 1
ATOM 685 N N . GLY A 1 85 ? 30.300 -6.037 2.715 1.00 78.38 85 GLY A N 1
ATOM 686 C CA . GLY A 1 85 ? 31.250 -6.847 1.950 1.00 78.38 85 GLY A CA 1
ATOM 687 C C . GLY A 1 85 ? 31.228 -6.590 0.437 1.00 78.38 85 GLY A C 1
ATOM 688 O O . GLY A 1 85 ? 31.206 -5.449 -0.024 1.00 78.38 85 GLY A O 1
ATOM 689 N N . THR A 1 86 ? 31.237 -7.674 -0.341 1.00 75.31 86 THR A N 1
ATOM 690 C CA . THR A 1 86 ? 31.366 -7.626 -1.808 1.00 75.31 86 THR A CA 1
ATOM 691 C C . THR A 1 86 ? 30.177 -6.969 -2.513 1.00 75.31 86 THR A C 1
ATOM 693 O O . THR A 1 86 ? 30.344 -6.411 -3.598 1.00 75.31 86 THR A O 1
ATOM 696 N N . GLU A 1 87 ? 28.983 -6.983 -1.916 1.00 75.69 87 GLU A N 1
ATOM 697 C CA . GLU A 1 87 ? 27.809 -6.309 -2.479 1.00 75.69 87 GLU A CA 1
ATOM 698 C C . GLU A 1 87 ? 27.934 -4.789 -2.376 1.00 75.69 87 GLU A C 1
ATOM 700 O O . GLU A 1 87 ? 27.606 -4.077 -3.329 1.00 75.69 87 GLU A O 1
ATOM 705 N N . LYS A 1 88 ? 28.488 -4.296 -1.260 1.00 79.88 88 LYS A N 1
ATOM 706 C CA . LYS A 1 88 ? 28.806 -2.876 -1.079 1.00 79.88 88 LYS A CA 1
ATOM 707 C C . LYS A 1 88 ? 29.851 -2.411 -2.087 1.00 79.88 88 LYS A C 1
ATOM 709 O O . LYS A 1 88 ? 29.635 -1.415 -2.770 1.00 79.88 88 LYS A O 1
ATOM 714 N N . GLU A 1 89 ? 30.935 -3.167 -2.251 1.00 78.94 89 GLU A N 1
ATOM 715 C CA . GLU A 1 89 ? 31.985 -2.834 -3.222 1.00 78.94 89 GLU A CA 1
ATOM 716 C C . GLU A 1 89 ? 31.473 -2.819 -4.666 1.00 78.94 89 GLU A C 1
ATOM 718 O O . GLU A 1 89 ? 31.849 -1.947 -5.453 1.00 78.94 89 GLU A O 1
ATOM 723 N N . LYS A 1 90 ? 30.614 -3.781 -5.036 1.00 81.56 90 LYS A N 1
ATOM 724 C CA . LYS A 1 90 ? 29.960 -3.791 -6.350 1.00 81.56 90 LYS A CA 1
ATOM 725 C C . LYS A 1 90 ? 29.085 -2.554 -6.520 1.00 81.56 90 LYS A C 1
ATOM 727 O O . LYS A 1 90 ? 29.193 -1.889 -7.541 1.00 81.56 90 LYS A O 1
ATOM 732 N N . TRP A 1 91 ? 28.271 -2.219 -5.521 1.00 81.00 91 TRP A N 1
ATOM 733 C CA . TRP A 1 91 ? 27.370 -1.067 -5.557 1.00 81.00 91 TRP A CA 1
ATOM 734 C C . TRP A 1 91 ? 28.098 0.275 -5.677 1.00 81.00 91 TRP A C 1
ATOM 736 O O . TRP A 1 91 ? 27.712 1.122 -6.486 1.00 81.00 91 TRP A O 1
ATOM 746 N N . GLU A 1 92 ? 29.173 0.465 -4.912 1.00 83.31 92 GLU A N 1
ATOM 747 C CA . GLU A 1 92 ? 29.957 1.703 -4.910 1.00 83.31 92 GLU A CA 1
ATOM 748 C C . GLU A 1 92 ? 30.624 1.976 -6.263 1.00 83.31 92 GLU A C 1
ATOM 750 O O . GLU A 1 92 ? 30.731 3.136 -6.657 1.00 83.31 92 GLU A O 1
ATOM 755 N N . LYS A 1 93 ? 30.982 0.924 -7.012 1.00 86.44 93 LYS A N 1
ATOM 756 C CA . LYS A 1 93 ? 31.564 1.024 -8.361 1.00 86.44 93 LYS A CA 1
ATOM 757 C C . LYS A 1 93 ? 30.555 1.385 -9.453 1.00 86.44 93 LYS A C 1
ATOM 759 O O . LYS A 1 93 ? 30.973 1.846 -10.510 1.00 86.44 93 LYS A O 1
ATOM 764 N N . 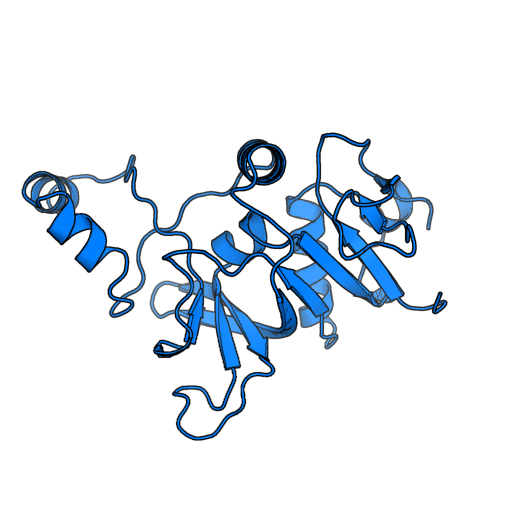LEU A 1 94 ? 29.258 1.178 -9.220 1.00 85.25 94 LEU A N 1
ATOM 765 C CA . LEU A 1 94 ? 28.220 1.501 -10.199 1.00 85.25 94 LEU A CA 1
ATOM 766 C C . LEU A 1 94 ? 27.955 3.009 -10.243 1.00 85.25 94 LEU A C 1
ATOM 768 O O . LEU A 1 94 ? 27.804 3.665 -9.207 1.00 85.25 94 LEU A O 1
ATOM 772 N N . THR A 1 95 ? 27.808 3.538 -11.452 1.00 88.31 95 THR A N 1
ATOM 773 C CA . THR A 1 95 ? 27.305 4.892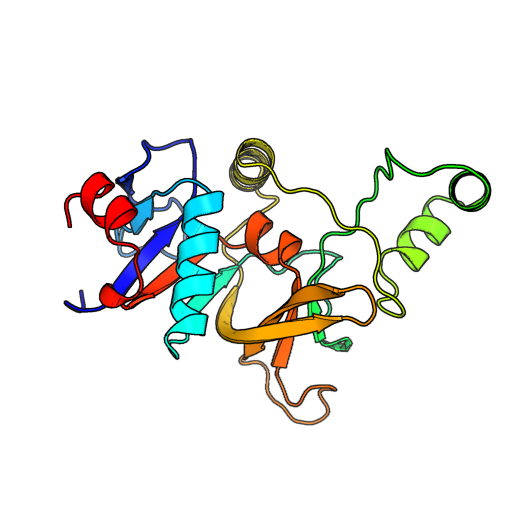 -11.707 1.00 88.31 95 THR A CA 1
ATOM 774 C C . THR A 1 95 ? 25.839 5.033 -11.271 1.00 88.31 95 THR A C 1
ATOM 776 O O . THR A 1 95 ? 25.111 4.039 -11.194 1.00 88.31 95 THR A O 1
ATOM 779 N N . PRO A 1 96 ? 25.335 6.263 -11.048 1.00 85.50 96 PRO A N 1
ATOM 780 C CA . PRO A 1 96 ? 23.921 6.480 -10.728 1.00 85.50 96 PRO A CA 1
ATOM 781 C C . PRO A 1 96 ? 22.951 5.856 -11.746 1.00 85.50 96 PRO A C 1
ATOM 783 O O . PRO A 1 96 ? 21.891 5.358 -11.370 1.00 85.50 96 PRO A O 1
ATOM 786 N N . THR A 1 97 ? 23.316 5.850 -13.030 1.00 87.50 97 THR A N 1
ATOM 787 C CA . THR A 1 97 ? 22.510 5.250 -14.102 1.00 87.50 97 THR A CA 1
ATOM 788 C C . THR A 1 97 ? 22.488 3.727 -14.012 1.00 87.50 97 THR A C 1
ATOM 790 O O . THR A 1 97 ? 21.421 3.127 -14.121 1.00 87.50 97 THR A O 1
ATOM 793 N N . GLU A 1 98 ? 23.634 3.091 -13.768 1.00 88.25 98 GLU A N 1
ATOM 794 C CA . GLU A 1 98 ? 23.714 1.633 -13.609 1.00 88.25 98 GLU A CA 1
ATOM 795 C C . GLU A 1 98 ? 22.981 1.159 -12.354 1.00 88.25 98 GLU A C 1
ATOM 797 O O . GLU A 1 98 ? 22.270 0.158 -12.407 1.00 88.25 98 GLU A O 1
ATOM 802 N N . ARG A 1 99 ? 23.077 1.912 -11.251 1.00 86.31 99 ARG A N 1
ATOM 803 C CA . ARG A 1 99 ? 22.317 1.643 -10.021 1.00 86.31 99 ARG A CA 1
ATOM 804 C C . ARG A 1 99 ? 20.818 1.646 -10.284 1.00 86.31 99 ARG A C 1
ATOM 806 O O . ARG A 1 99 ? 20.143 0.690 -9.920 1.00 86.31 99 ARG A O 1
ATOM 813 N N . LYS A 1 100 ? 20.305 2.677 -10.964 1.00 85.56 100 LYS A N 1
ATOM 814 C CA . LYS A 1 100 ? 18.886 2.746 -11.347 1.00 85.56 100 LYS A CA 1
ATOM 815 C C . LYS A 1 100 ? 18.496 1.592 -12.261 1.00 85.56 100 LYS A C 1
ATOM 817 O O . LYS A 1 100 ? 17.496 0.940 -12.001 1.00 85.56 100 LYS A O 1
ATOM 822 N N . LYS A 1 101 ? 19.295 1.304 -13.292 1.00 87.81 101 LYS A N 1
ATOM 823 C CA . LYS A 1 101 ? 19.019 0.180 -14.192 1.00 87.81 101 LYS A CA 1
ATOM 824 C C . LYS A 1 101 ? 18.914 -1.135 -13.421 1.00 87.81 101 LYS A C 1
ATOM 826 O O . LYS A 1 101 ? 17.999 -1.893 -13.678 1.00 87.81 101 LYS A O 1
ATOM 831 N N . MET A 1 102 ? 19.808 -1.376 -12.467 1.00 86.38 102 MET A N 1
ATOM 832 C CA . MET A 1 102 ? 19.805 -2.594 -11.657 1.00 86.38 102 MET A CA 1
ATOM 833 C C . MET A 1 102 ? 18.622 -2.665 -10.679 1.00 86.38 102 MET A C 1
ATOM 835 O O . MET A 1 102 ? 18.091 -3.741 -10.454 1.00 86.38 102 MET A O 1
ATOM 839 N N . LEU A 1 103 ? 18.210 -1.540 -10.086 1.00 89.19 103 LEU A N 1
ATOM 840 C CA . LEU A 1 103 ? 17.076 -1.503 -9.151 1.00 89.19 103 LEU A CA 1
ATOM 841 C C . LEU A 1 103 ? 15.716 -1.663 -9.838 1.00 89.19 103 LEU A C 1
ATOM 843 O O . LEU A 1 103 ? 14.781 -2.155 -9.218 1.00 89.19 103 LEU A O 1
ATOM 847 N N . TYR A 1 104 ? 15.613 -1.228 -11.093 1.00 92.38 104 TYR A N 1
ATOM 848 C CA . TYR A 1 104 ? 14.360 -1.171 -11.845 1.00 92.38 104 TYR A CA 1
ATOM 849 C C . TYR A 1 104 ? 14.407 -2.015 -13.127 1.00 92.38 104 TYR A C 1
ATOM 851 O O . TYR A 1 104 ? 13.697 -1.710 -14.083 1.00 92.38 104 TYR A O 1
ATOM 859 N N . SER A 1 105 ? 15.263 -3.045 -13.192 1.00 91.69 105 SER A N 1
ATOM 860 C CA . SER A 1 105 ? 15.232 -3.991 -14.317 1.00 91.69 105 SER A CA 1
ATOM 861 C C . SER A 1 105 ? 14.127 -5.030 -14.173 1.00 91.69 105 SER A C 1
ATOM 863 O O . SER A 1 105 ? 13.658 -5.534 -15.185 1.00 91.69 105 SER A O 1
ATOM 865 N N . PHE A 1 106 ? 13.679 -5.294 -12.938 1.00 92.75 106 PHE A N 1
ATOM 866 C CA . PHE A 1 106 ? 12.683 -6.317 -12.599 1.00 92.75 106 PHE A CA 1
ATOM 867 C C . PHE A 1 106 ? 13.118 -7.758 -12.926 1.00 92.75 106 PHE A C 1
ATOM 869 O O . PHE A 1 106 ? 12.288 -8.661 -12.904 1.00 92.75 106 PHE A O 1
ATOM 876 N N . ASP A 1 107 ? 14.409 -7.982 -13.192 1.00 90.62 107 ASP A N 1
ATOM 877 C CA . ASP A 1 107 ? 14.938 -9.311 -13.530 1.00 90.62 107 ASP A CA 1
ATOM 878 C C . ASP A 1 107 ? 15.073 -10.221 -12.298 1.00 90.62 107 ASP A C 1
ATOM 880 O O . ASP A 1 107 ? 14.961 -11.438 -12.402 1.00 90.62 107 ASP A O 1
ATOM 884 N N . GLU A 1 108 ? 15.336 -9.632 -11.130 1.00 90.31 108 GLU A N 1
ATOM 885 C CA . GLU A 1 108 ? 15.565 -10.332 -9.865 1.00 90.31 108 GLU A CA 1
ATOM 886 C C . GLU A 1 108 ? 14.977 -9.510 -8.704 1.00 90.31 108 GLU A C 1
ATOM 888 O O . GLU A 1 108 ? 14.961 -8.274 -8.779 1.00 90.31 108 GLU A O 1
ATOM 893 N N . PRO A 1 109 ? 14.540 -10.151 -7.603 1.00 91.56 109 PRO A N 1
ATOM 894 C CA . PRO A 1 109 ? 14.124 -9.451 -6.403 1.00 91.56 109 PRO A CA 1
ATOM 895 C C . PRO A 1 109 ? 15.248 -8.578 -5.860 1.00 91.56 109 PRO A C 1
ATOM 897 O O . PRO A 1 109 ? 16.387 -9.013 -5.670 1.00 91.56 109 PRO A O 1
ATOM 900 N N . VAL A 1 110 ? 14.899 -7.336 -5.559 1.00 90.69 110 VAL A N 1
ATOM 901 C CA . VAL A 1 110 ? 15.792 -6.373 -4.923 1.00 90.69 110 VAL A CA 1
ATOM 902 C C . VAL A 1 110 ? 15.322 -6.117 -3.505 1.00 90.69 110 VAL A C 1
ATOM 904 O O . VAL A 1 110 ? 14.143 -6.244 -3.191 1.00 90.69 110 VAL A O 1
ATOM 907 N N . LYS A 1 111 ? 16.250 -5.719 -2.635 1.00 91.06 111 LYS A N 1
ATOM 908 C CA . LYS A 1 111 ? 15.874 -5.245 -1.309 1.00 91.06 111 LYS A CA 1
ATOM 909 C C . LYS A 1 111 ? 14.976 -4.014 -1.437 1.00 91.06 111 LYS A C 1
ATOM 911 O O . LYS A 1 111 ? 15.317 -3.068 -2.151 1.00 91.06 111 LYS A O 1
ATOM 916 N N . GLU A 1 112 ? 13.872 -4.024 -0.707 1.00 95.00 112 GLU A N 1
ATOM 917 C CA . GLU A 1 112 ? 12.903 -2.936 -0.677 1.00 95.00 112 GLU A CA 1
ATOM 918 C C . GLU A 1 112 ? 13.008 -2.103 0.599 1.00 95.00 112 GLU A C 1
ATOM 920 O O . GLU A 1 112 ? 13.558 -2.535 1.616 1.00 95.00 112 GLU A O 1
ATOM 925 N N . LYS A 1 113 ? 12.471 -0.884 0.543 1.00 95.06 113 LYS A N 1
ATOM 926 C CA . LYS A 1 113 ? 12.426 0.015 1.698 1.00 95.06 113 LYS A CA 1
ATOM 927 C C . LYS A 1 113 ? 11.504 -0.542 2.780 1.00 95.06 113 LYS A C 1
ATOM 929 O O . LYS A 1 113 ? 10.385 -0.972 2.496 1.00 95.06 113 LYS A O 1
ATOM 934 N N . THR A 1 114 ? 11.929 -0.425 4.036 1.00 95.69 114 THR A N 1
ATOM 935 C CA . THR A 1 114 ? 11.057 -0.637 5.198 1.00 95.69 114 THR A CA 1
ATOM 936 C C . THR A 1 114 ? 10.159 0.582 5.386 1.00 95.69 114 THR A C 1
ATOM 938 O O . THR A 1 114 ? 10.625 1.662 5.750 1.00 95.69 114 THR A O 1
ATOM 941 N N . ILE A 1 115 ? 8.861 0.423 5.134 1.00 97.56 115 ILE A N 1
ATOM 942 C CA . ILE A 1 115 ? 7.915 1.543 5.118 1.00 97.56 115 ILE A CA 1
ATOM 943 C C . ILE A 1 115 ? 7.381 1.855 6.515 1.00 97.56 115 ILE A C 1
ATOM 945 O O . ILE A 1 115 ? 6.705 1.031 7.138 1.00 97.56 115 ILE A O 1
ATOM 949 N N . THR A 1 116 ? 7.641 3.080 6.974 1.00 98.38 116 THR A N 1
ATOM 950 C CA . THR A 1 116 ? 7.128 3.621 8.241 1.00 98.38 116 THR A CA 1
ATOM 951 C C . THR A 1 116 ? 5.876 4.478 8.031 1.00 98.38 116 THR A C 1
ATOM 953 O O . THR A 1 116 ? 5.672 5.049 6.957 1.00 98.38 116 THR A O 1
ATOM 956 N N . GLN A 1 117 ? 5.070 4.646 9.087 1.00 98.62 117 GLN A N 1
ATOM 957 C CA . GLN A 1 117 ? 3.908 5.548 9.080 1.00 98.62 117 GLN A CA 1
ATOM 958 C C . GLN A 1 117 ? 4.291 6.981 8.670 1.00 98.62 117 GLN A C 1
ATOM 960 O O . GLN A 1 117 ? 3.600 7.604 7.870 1.00 98.62 117 GLN A O 1
ATOM 965 N N . GLN A 1 118 ? 5.414 7.498 9.181 1.00 98.38 118 GLN A N 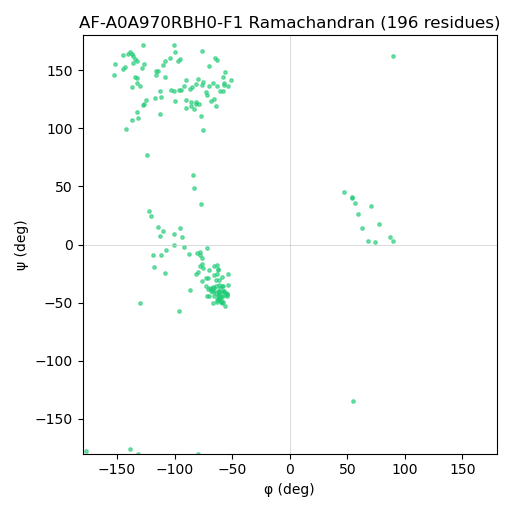1
ATOM 966 C CA . GLN A 1 118 ? 5.866 8.860 8.889 1.00 98.38 118 GLN A CA 1
ATOM 967 C C . GLN A 1 118 ? 6.299 9.024 7.428 1.00 98.38 118 GLN A C 1
ATOM 969 O O . GLN A 1 118 ? 6.008 10.048 6.812 1.00 98.38 118 GLN A O 1
ATOM 974 N N . MET A 1 119 ? 6.980 8.023 6.860 1.00 97.75 119 MET A N 1
ATOM 975 C CA . MET A 1 119 ? 7.333 8.029 5.437 1.00 97.75 119 MET A CA 1
ATOM 976 C C . MET A 1 119 ? 6.086 8.067 4.558 1.00 97.75 119 MET A C 1
ATOM 978 O O . MET A 1 119 ? 6.041 8.853 3.614 1.00 97.75 119 MET A O 1
ATOM 982 N N . ARG A 1 120 ? 5.081 7.246 4.889 1.00 98.19 120 ARG A N 1
ATOM 983 C CA . ARG A 1 120 ? 3.787 7.215 4.202 1.00 98.19 120 ARG A CA 1
ATOM 984 C C . ARG A 1 120 ? 3.079 8.570 4.281 1.00 98.19 120 ARG A C 1
ATOM 986 O O . ARG A 1 120 ? 2.700 9.096 3.242 1.00 98.19 120 ARG A O 1
ATOM 993 N N . GLN A 1 121 ? 2.977 9.166 5.473 1.00 98.50 121 GLN A N 1
ATOM 994 C CA . GLN A 1 121 ? 2.346 10.480 5.630 1.00 98.50 121 GLN A CA 1
ATOM 995 C C . GLN A 1 121 ? 3.058 11.548 4.798 1.00 98.50 121 GLN A C 1
ATOM 997 O O . GLN A 1 121 ? 2.422 12.262 4.032 1.00 98.50 121 GLN A O 1
ATOM 1002 N N . LYS A 1 122 ? 4.390 11.622 4.896 1.00 98.38 122 LYS A N 1
ATOM 1003 C CA . LYS A 1 122 ? 5.178 12.608 4.150 1.00 98.38 122 LYS A CA 1
ATOM 1004 C C . LYS A 1 122 ? 4.963 12.491 2.640 1.00 98.38 122 LYS A C 1
ATOM 1006 O O . LYS A 1 122 ? 5.000 13.510 1.960 1.00 98.38 122 LYS A O 1
ATOM 1011 N N . ALA A 1 123 ? 4.785 11.271 2.131 1.00 97.38 123 ALA A N 1
ATOM 1012 C CA . ALA A 1 123 ? 4.548 11.028 0.713 1.00 97.38 123 ALA A CA 1
ATOM 1013 C C . ALA A 1 123 ? 3.180 11.548 0.250 1.00 97.38 123 ALA A C 1
ATOM 1015 O O . ALA A 1 123 ? 3.076 12.114 -0.834 1.00 97.38 123 ALA A O 1
ATOM 1016 N N . PHE A 1 124 ? 2.156 11.407 1.090 1.00 97.50 124 PHE A N 1
ATOM 1017 C CA . PHE A 1 124 ? 0.847 12.005 0.839 1.00 97.50 124 PHE A CA 1
ATOM 1018 C C . PHE A 1 124 ? 0.912 13.540 0.889 1.00 97.50 124 PHE A C 1
ATOM 1020 O O . PHE A 1 124 ? 0.537 14.208 -0.070 1.00 97.50 124 PHE A O 1
ATOM 1027 N N . ASP A 1 125 ? 1.499 14.104 1.951 1.00 97.62 125 ASP A N 1
ATOM 1028 C CA . ASP A 1 125 ? 1.575 15.559 2.164 1.00 97.62 125 ASP A CA 1
ATOM 1029 C C . ASP A 1 125 ? 2.354 16.299 1.064 1.00 97.62 125 ASP A C 1
ATOM 1031 O O . ASP A 1 125 ? 2.106 17.475 0.800 1.00 97.62 125 ASP A O 1
ATOM 1035 N N . ASN A 1 126 ? 3.343 15.638 0.453 1.00 97.19 126 ASN A N 1
ATOM 1036 C CA . ASN A 1 126 ? 4.190 16.228 -0.584 1.00 97.19 126 ASN A CA 1
ATOM 1037 C C . ASN A 1 126 ? 3.790 15.830 -2.013 1.00 97.19 126 ASN A C 1
ATOM 1039 O O . ASN A 1 126 ? 4.554 16.115 -2.938 1.00 97.19 126 ASN A O 1
ATOM 1043 N N . TYR A 1 127 ? 2.640 15.170 -2.178 1.00 93.94 127 TYR A N 1
ATOM 1044 C CA . TYR A 1 127 ? 2.107 14.707 -3.462 1.00 93.94 127 TYR A CA 1
ATOM 1045 C C . TYR A 1 127 ? 3.016 13.732 -4.223 1.00 93.94 127 TYR A C 1
ATOM 1047 O O . TYR A 1 127 ? 2.945 13.650 -5.445 1.00 93.94 127 TYR A O 1
ATOM 1055 N N . SER A 1 128 ? 3.876 12.985 -3.523 1.00 93.94 128 SER A N 1
ATOM 1056 C CA . SER A 1 128 ? 4.527 11.804 -4.114 1.00 93.94 128 SER A CA 1
ATOM 1057 C C . SER A 1 128 ? 3.691 10.533 -3.966 1.00 93.94 128 SER A C 1
ATOM 1059 O O . SER A 1 128 ? 4.050 9.511 -4.531 1.00 93.94 128 SER A O 1
ATOM 1061 N N . THR A 1 129 ? 2.600 10.582 -3.205 1.00 93.38 129 THR A N 1
ATOM 1062 C CA . THR A 1 129 ? 1.492 9.628 -3.261 1.00 93.38 129 THR A CA 1
ATOM 1063 C C . THR A 1 129 ? 0.207 10.438 -3.426 1.00 93.38 129 THR A C 1
ATOM 1065 O O . THR A 1 129 ? -0.120 11.266 -2.577 1.00 93.38 129 THR A O 1
ATOM 1068 N N . THR A 1 130 ? -0.504 10.195 -4.515 1.00 90.31 130 THR A N 1
ATOM 1069 C CA . THR A 1 130 ? -1.754 10.825 -4.943 1.00 90.31 130 THR A CA 1
ATOM 1070 C C . THR A 1 130 ? -2.798 9.751 -5.255 1.00 90.31 130 THR A C 1
ATOM 1072 O O . THR A 1 130 ? -2.493 8.561 -5.209 1.00 90.31 130 THR A O 1
ATOM 1075 N N . ASP A 1 131 ? -4.045 10.150 -5.504 1.00 79.25 131 ASP A N 1
ATOM 1076 C CA . ASP A 1 131 ? -5.069 9.214 -5.970 1.00 79.25 131 ASP A CA 1
ATOM 1077 C C . ASP A 1 131 ? -4.951 9.042 -7.490 1.00 79.25 131 ASP A C 1
ATOM 1079 O O . ASP A 1 131 ? -5.056 10.025 -8.225 1.00 79.25 131 ASP A O 1
ATOM 1083 N N . ASP A 1 132 ? -4.644 7.823 -7.936 1.00 84.75 132 ASP A N 1
ATOM 1084 C CA . ASP A 1 132 ? -4.211 7.540 -9.314 1.00 84.75 132 ASP A CA 1
ATOM 1085 C C . ASP A 1 132 ? -5.007 6.389 -9.940 1.00 84.75 132 ASP A C 1
ATOM 1087 O O . ASP A 1 132 ? -5.540 6.522 -11.044 1.00 84.75 132 ASP A O 1
ATOM 1091 N N . HIS A 1 133 ? -5.116 5.242 -9.252 1.00 95.50 133 HIS A N 1
ATOM 1092 C CA . HIS A 1 133 ? -5.737 4.054 -9.838 1.00 95.50 133 HIS A CA 1
ATOM 1093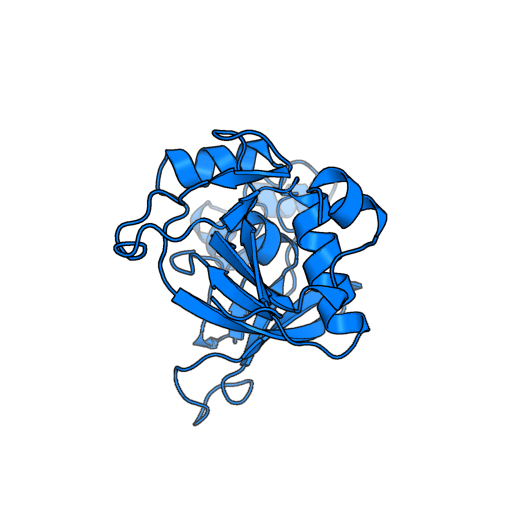 C C . HIS A 1 133 ? -6.370 3.107 -8.813 1.00 95.50 133 HIS A C 1
ATOM 1095 O O . HIS A 1 133 ? -5.840 2.885 -7.725 1.00 95.50 133 HIS A O 1
ATOM 1101 N N . ALA A 1 134 ? -7.477 2.471 -9.206 1.00 96.44 134 ALA A N 1
ATOM 1102 C CA . ALA A 1 134 ? -8.187 1.480 -8.398 1.00 96.44 134 ALA A CA 1
ATOM 1103 C C . ALA A 1 134 ? -8.091 0.074 -9.011 1.00 96.44 134 ALA A C 1
ATOM 1105 O O . ALA A 1 134 ? -8.346 -0.140 -10.201 1.00 96.44 134 ALA A O 1
ATOM 1106 N N . MET A 1 135 ? -7.752 -0.905 -8.175 1.00 98.25 135 MET A N 1
ATOM 1107 C CA . MET A 1 135 ? -7.555 -2.313 -8.527 1.00 98.25 135 MET A CA 1
ATOM 1108 C C . MET A 1 135 ? -8.166 -3.235 -7.457 1.00 98.25 135 MET A C 1
ATOM 1110 O O . MET A 1 135 ? -8.808 -2.785 -6.509 1.00 98.25 135 MET A O 1
ATOM 1114 N N . GLU A 1 136 ? -7.987 -4.550 -7.604 1.00 98.75 136 GLU A N 1
ATOM 1115 C CA . GLU A 1 136 ? -8.474 -5.542 -6.641 1.00 98.75 136 GLU A CA 1
ATOM 1116 C C . GLU A 1 136 ? -7.335 -6.468 -6.196 1.00 98.75 136 GLU A C 1
ATOM 1118 O O . GLU A 1 136 ? -6.740 -7.165 -7.019 1.00 98.75 136 GLU A O 1
ATOM 1123 N N . ILE A 1 137 ? -7.038 -6.517 -4.894 1.00 98.88 137 ILE A N 1
ATOM 1124 C CA . ILE A 1 137 ? -6.131 -7.523 -4.328 1.00 98.88 137 ILE A CA 1
ATOM 1125 C C . ILE A 1 137 ? -6.921 -8.819 -4.127 1.00 98.88 137 ILE A C 1
ATOM 1127 O O . ILE A 1 137 ? -7.927 -8.848 -3.412 1.00 98.88 137 ILE A O 1
ATOM 1131 N N . VAL A 1 138 ? -6.450 -9.904 -4.740 1.00 98.69 138 VAL A N 1
ATOM 1132 C CA . VAL A 1 138 ? -7.169 -11.188 -4.807 1.00 98.69 138 VAL A CA 1
ATOM 1133 C C . VAL A 1 138 ? -6.440 -12.353 -4.142 1.00 98.69 138 VAL A C 1
ATOM 1135 O O . VAL A 1 138 ? -7.013 -13.431 -4.001 1.00 98.69 138 VAL A O 1
ATOM 1138 N N . GLY A 1 139 ? -5.182 -12.178 -3.741 1.00 98.50 139 GLY A N 1
ATOM 1139 C CA . GLY A 1 139 ? -4.412 -13.258 -3.134 1.00 98.50 139 GLY A CA 1
ATOM 1140 C C . GLY A 1 139 ? -3.025 -12.839 -2.677 1.00 98.50 139 GLY A C 1
ATOM 1141 O O . GLY A 1 139 ? -2.636 -11.681 -2.802 1.00 98.50 139 GLY A O 1
ATOM 1142 N N . ASN A 1 140 ? -2.279 -13.818 -2.171 1.00 97.88 140 ASN A N 1
ATOM 1143 C CA . ASN A 1 140 ? -0.892 -13.673 -1.743 1.00 97.88 140 ASN A CA 1
ATOM 1144 C C . ASN A 1 140 ? 0.018 -14.547 -2.608 1.00 97.88 140 ASN A C 1
ATOM 1146 O O . ASN A 1 140 ? -0.380 -15.624 -3.055 1.00 97.88 140 ASN A O 1
ATOM 1150 N N . ALA A 1 141 ? 1.250 -14.097 -2.792 1.00 97.94 141 ALA A N 1
ATOM 1151 C CA . ALA A 1 141 ? 2.329 -14.822 -3.437 1.00 97.94 141 ALA A CA 1
ATOM 1152 C C . ALA A 1 141 ? 3.639 -14.609 -2.671 1.00 97.94 141 ALA A C 1
ATOM 1154 O O . ALA A 1 141 ? 3.761 -13.722 -1.821 1.00 97.94 141 ALA A O 1
ATOM 1155 N N . THR A 1 142 ? 4.626 -15.440 -2.975 1.00 98.00 142 THR A N 1
ATOM 1156 C CA . THR A 1 142 ? 5.963 -15.357 -2.393 1.00 98.00 142 THR A CA 1
ATOM 1157 C C . THR A 1 142 ? 6.983 -15.557 -3.501 1.00 98.00 142 THR A C 1
ATOM 1159 O O . THR A 1 142 ? 6.797 -16.438 -4.342 1.00 98.00 142 THR A O 1
ATOM 1162 N N . ASP A 1 143 ? 8.024 -14.729 -3.528 1.00 96.94 143 ASP A N 1
ATOM 1163 C CA . ASP A 1 143 ? 9.117 -14.875 -4.491 1.00 96.94 143 ASP A CA 1
ATOM 1164 C C . ASP A 1 143 ? 10.118 -15.973 -4.075 1.00 96.94 143 ASP A C 1
ATOM 1166 O O . ASP A 1 143 ? 9.978 -16.622 -3.033 1.00 96.94 143 ASP A O 1
ATOM 1170 N N . GLN A 1 144 ? 11.156 -16.188 -4.885 1.00 95.88 144 GLN A N 1
ATOM 1171 C CA . GLN A 1 144 ? 12.200 -17.187 -4.629 1.00 95.88 144 GLN A CA 1
ATOM 1172 C C . GLN A 1 144 ? 13.026 -16.931 -3.356 1.00 95.88 144 GLN A C 1
ATOM 1174 O O . GLN A 1 144 ? 13.688 -17.847 -2.871 1.00 95.88 144 GLN A O 1
ATOM 1179 N N . ASN A 1 145 ? 12.988 -15.709 -2.818 1.00 94.94 145 ASN A N 1
ATOM 1180 C CA . ASN A 1 145 ? 13.719 -15.290 -1.624 1.00 94.94 145 ASN A CA 1
ATOM 1181 C C . ASN A 1 145 ? 12.831 -15.274 -0.369 1.00 94.94 145 ASN A C 1
ATOM 1183 O O . ASN A 1 145 ? 13.318 -14.963 0.718 1.00 94.94 145 ASN A O 1
ATOM 1187 N N . GLY A 1 146 ? 11.548 -15.623 -0.493 1.00 96.75 146 GLY A N 1
ATOM 1188 C CA . GLY A 1 146 ? 10.602 -15.594 0.619 1.00 96.75 146 GLY A CA 1
ATOM 1189 C C . GLY A 1 146 ? 9.913 -14.242 0.823 1.00 96.75 146 GLY A C 1
ATOM 1190 O O . GLY A 1 146 ? 9.185 -14.095 1.805 1.00 96.75 146 GLY A O 1
ATOM 1191 N N . ASN A 1 147 ? 10.107 -13.259 -0.064 1.00 97.06 147 ASN A N 1
ATOM 1192 C CA . ASN A 1 147 ? 9.452 -11.957 0.066 1.00 97.06 147 ASN A CA 1
ATOM 1193 C C . ASN A 1 147 ? 7.982 -12.061 -0.338 1.00 97.06 147 ASN A C 1
ATOM 1195 O O . ASN A 1 147 ? 7.626 -12.730 -1.312 1.00 97.06 147 ASN A O 1
ATOM 1199 N N . LYS A 1 148 ? 7.124 -11.376 0.414 1.00 98.25 148 LYS A N 1
ATOM 1200 C CA . LYS A 1 148 ? 5.677 -11.403 0.225 1.00 98.25 148 LYS A CA 1
ATOM 1201 C C . LYS A 1 148 ? 5.223 -10.403 -0.838 1.00 98.25 148 LYS A C 1
ATOM 1203 O O . LYS A 1 148 ? 5.599 -9.231 -0.814 1.00 98.25 148 LYS A O 1
ATOM 1208 N N . TYR A 1 149 ? 4.328 -10.875 -1.699 1.00 98.75 149 TYR A N 1
ATOM 1209 C CA . TYR A 1 149 ? 3.617 -10.079 -2.690 1.00 98.75 149 TYR A CA 1
ATOM 1210 C C . TYR A 1 149 ? 2.113 -10.319 -2.582 1.00 98.75 149 TYR A C 1
ATOM 1212 O O . TYR A 1 149 ? 1.655 -11.402 -2.218 1.00 98.75 149 TYR A O 1
ATOM 1220 N N . TYR A 1 150 ? 1.344 -9.314 -2.966 1.00 98.88 150 TYR A N 1
ATOM 1221 C CA . TYR A 1 150 ? -0.086 -9.385 -3.189 1.00 98.88 150 TYR A CA 1
ATOM 1222 C C . TYR A 1 150 ? -0.355 -9.602 -4.675 1.00 98.88 150 TYR A C 1
ATOM 1224 O O . TYR A 1 150 ? 0.217 -8.920 -5.525 1.00 98.88 150 TYR A O 1
ATOM 1232 N N . ILE A 1 151 ? -1.234 -10.551 -4.988 1.00 98.81 151 ILE A N 1
ATOM 1233 C CA . ILE A 1 151 ? -1.733 -10.771 -6.346 1.00 98.81 151 ILE A CA 1
ATOM 1234 C C . ILE A 1 151 ? -2.844 -9.758 -6.584 1.00 98.81 151 ILE A C 1
ATOM 1236 O O . ILE A 1 151 ? -3.851 -9.758 -5.873 1.00 98.81 151 ILE A O 1
ATOM 1240 N N . VAL A 1 152 ? -2.671 -8.919 -7.594 1.00 98.75 152 VAL A N 1
ATOM 1241 C CA . VAL A 1 152 ? -3.571 -7.816 -7.911 1.00 98.75 152 VAL A CA 1
ATOM 1242 C C . VAL A 1 152 ? -4.171 -8.042 -9.285 1.00 98.75 152 VAL A C 1
ATOM 1244 O O . VAL A 1 152 ? -3.459 -8.232 -10.268 1.00 98.75 152 VAL A O 1
ATOM 1247 N N . LYS A 1 153 ? -5.494 -8.007 -9.365 1.00 98.56 153 LYS A N 1
ATOM 1248 C CA . LYS A 1 153 ? -6.235 -7.994 -10.619 1.00 98.56 153 LYS A CA 1
ATOM 1249 C C . LYS A 1 153 ? -6.353 -6.554 -11.107 1.00 98.56 153 LYS A C 1
ATOM 1251 O O . LYS A 1 153 ? -6.907 -5.707 -10.404 1.00 98.56 153 LYS A O 1
ATOM 1256 N N . ASN A 1 154 ? -5.863 -6.296 -12.315 1.00 97.62 154 ASN A N 1
ATOM 1257 C CA . ASN A 1 154 ? -5.981 -4.992 -12.956 1.00 97.62 154 ASN A CA 1
ATOM 1258 C C . ASN A 1 154 ? -7.121 -4.978 -13.997 1.00 97.62 154 ASN A C 1
ATOM 1260 O O . ASN A 1 154 ? -7.716 -6.009 -14.321 1.00 97.62 154 ASN A O 1
ATOM 1264 N N . SER A 1 155 ? -7.433 -3.797 -14.527 1.00 96.88 155 SER A N 1
ATOM 1265 C CA . SER A 1 155 ? -8.535 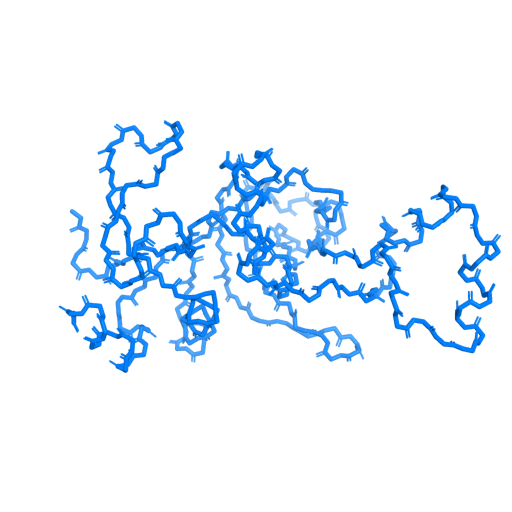-3.532 -15.461 1.00 96.88 155 SER A CA 1
ATOM 1266 C C . SER A 1 155 ? -8.073 -3.101 -16.863 1.00 96.88 155 SER A C 1
ATOM 1268 O O . SER A 1 155 ? -8.879 -2.630 -17.661 1.00 96.88 155 SER A O 1
ATOM 1270 N N . TRP A 1 156 ? -6.794 -3.296 -17.205 1.00 96.75 156 TRP A N 1
ATOM 1271 C CA . TRP A 1 156 ? -6.198 -2.878 -18.489 1.00 96.75 156 TRP A CA 1
ATOM 1272 C C . TRP A 1 156 ? -6.165 -3.968 -19.573 1.00 96.75 156 TRP A C 1
ATOM 1274 O O . TRP A 1 156 ? -5.484 -3.827 -20.587 1.00 96.75 156 TRP A O 1
ATOM 1284 N N . GLY A 1 157 ? -6.915 -5.052 -19.373 1.00 94.31 157 GLY A N 1
ATOM 1285 C CA . GLY A 1 157 ? -6.963 -6.194 -20.285 1.00 94.31 157 GLY A CA 1
ATOM 1286 C C . GLY A 1 157 ? -5.924 -7.274 -19.971 1.00 94.31 157 GLY A C 1
ATOM 1287 O O . GLY A 1 157 ? -4.960 -7.053 -19.240 1.00 94.31 157 GLY A O 1
ATOM 1288 N N . ALA A 1 158 ? -6.165 -8.470 -20.509 1.00 94.75 158 ALA A N 1
ATOM 1289 C CA . ALA A 1 158 ? -5.345 -9.659 -20.269 1.00 94.75 158 ALA A CA 1
ATOM 1290 C C . ALA A 1 158 ? -4.495 -10.068 -21.483 1.00 94.75 158 ALA A C 1
ATOM 1292 O O . ALA A 1 158 ? -3.468 -10.728 -21.321 1.00 94.75 158 ALA A O 1
ATOM 1293 N N . ASP A 1 159 ? -4.913 -9.682 -22.689 1.00 94.56 159 ASP A N 1
ATOM 1294 C CA . ASP A 1 159 ? -4.319 -10.162 -23.934 1.00 94.56 159 ASP A CA 1
ATOM 1295 C C . ASP A 1 159 ? -2.855 -9.724 -24.066 1.00 94.56 159 ASP A C 1
ATOM 1297 O O . ASP A 1 159 ? -2.536 -8.536 -24.088 1.00 94.56 159 ASP A O 1
ATOM 1301 N N . GLY A 1 160 ? -1.953 -10.705 -24.155 1.00 90.75 160 GLY A N 1
ATOM 1302 C CA . GLY A 1 160 ? -0.514 -10.472 -24.307 1.00 90.75 160 GLY A CA 1
ATOM 1303 C C . GLY A 1 160 ? 0.205 -9.992 -23.042 1.00 90.75 160 GLY A C 1
ATOM 1304 O O . GLY A 1 160 ? 1.410 -9.750 -23.097 1.00 90.75 160 GLY A O 1
ATOM 1305 N N . HIS A 1 161 ? -0.491 -9.870 -21.907 1.00 97.06 161 HIS A N 1
ATOM 1306 C CA . HIS A 1 161 ? 0.126 -9.550 -20.620 1.00 97.06 161 HIS A CA 1
ATOM 1307 C C . HIS A 1 161 ? 0.732 -10.804 -19.978 1.00 97.06 161 HIS A C 1
ATOM 1309 O O . HIS A 1 161 ? 0.115 -11.869 -19.984 1.00 97.06 161 HIS A O 1
ATOM 1315 N N . ILE A 1 162 ? 1.928 -10.685 -19.393 1.00 97.19 162 ILE A N 1
ATOM 1316 C CA . ILE A 1 162 ? 2.706 -11.839 -18.908 1.00 97.19 162 ILE A CA 1
ATOM 1317 C C . ILE A 1 162 ? 2.018 -12.636 -17.786 1.00 97.19 162 ILE A C 1
ATOM 1319 O O . ILE A 1 162 ? 2.316 -13.814 -17.601 1.00 97.19 162 ILE A O 1
ATOM 1323 N N . TYR A 1 163 ? 1.075 -12.018 -17.072 1.00 97.50 163 TYR A N 1
ATOM 1324 C CA . TYR A 1 163 ? 0.280 -12.648 -16.018 1.00 97.50 163 TYR A CA 1
ATOM 1325 C C . TYR A 1 163 ? -1.222 -12.557 -16.300 1.00 97.50 163 TYR A C 1
ATOM 1327 O O . TYR A 1 163 ? -2.022 -12.530 -15.371 1.00 97.50 163 TYR A O 1
ATOM 1335 N N . ASN A 1 164 ? -1.630 -12.516 -17.573 1.00 97.12 164 ASN A N 1
ATOM 1336 C CA . ASN A 1 164 ? -3.040 -12.495 -17.984 1.00 97.12 164 ASN A CA 1
ATOM 1337 C C . ASN A 1 164 ? -3.855 -11.365 -17.317 1.00 97.12 164 ASN A C 1
ATOM 1339 O O . ASN A 1 164 ? -4.993 -11.574 -16.896 1.00 97.12 164 ASN A O 1
ATOM 1343 N N . GLY A 1 165 ? -3.26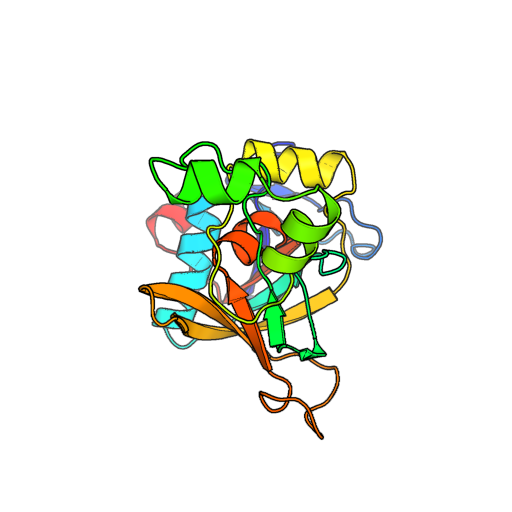3 -10.173 -17.195 1.00 97.31 165 GLY A N 1
ATOM 1344 C CA . GLY A 1 165 ? -3.917 -8.982 -16.641 1.00 97.31 165 GLY A CA 1
ATOM 1345 C C . GLY A 1 165 ? -3.775 -8.809 -15.123 1.00 97.31 165 GLY A C 1
ATOM 1346 O O . GLY A 1 165 ? -4.328 -7.863 -14.559 1.00 97.31 165 GLY A O 1
ATOM 1347 N N . TYR A 1 166 ? -3.034 -9.698 -14.461 1.00 98.50 166 TYR A N 1
ATOM 1348 C CA . TYR A 1 166 ? -2.676 -9.578 -13.048 1.00 98.50 166 TYR A CA 1
ATOM 1349 C C . TYR A 1 166 ? -1.299 -8.932 -12.873 1.00 98.50 166 TYR A C 1
ATOM 1351 O O . TYR A 1 166 ? -0.471 -8.939 -13.776 1.00 98.50 166 TYR A O 1
ATOM 1359 N N . LEU A 1 167 ? -1.023 -8.395 -11.693 1.00 98.12 167 LEU A N 1
ATOM 1360 C CA . LEU A 1 167 ? 0.310 -7.959 -11.289 1.00 98.12 167 LEU A CA 1
ATOM 1361 C C . LEU A 1 167 ? 0.595 -8.388 -9.851 1.00 98.12 167 LEU A C 1
ATOM 1363 O O . LEU A 1 167 ? -0.316 -8.745 -9.104 1.00 98.12 167 LEU A O 1
ATOM 1367 N N . TYR A 1 168 ? 1.863 -8.345 -9.469 1.00 98.62 168 TYR A N 1
ATOM 1368 C CA . TYR A 1 168 ? 2.335 -8.672 -8.133 1.00 98.62 168 TYR A CA 1
ATOM 1369 C C . TYR A 1 168 ? 2.861 -7.404 -7.467 1.00 98.62 168 TYR A C 1
ATOM 1371 O O . TYR A 1 168 ? 3.874 -6.846 -7.889 1.00 98.62 168 TYR A O 1
ATOM 1379 N N . ALA A 1 169 ? 2.168 -6.939 -6.431 1.00 98.75 169 ALA A N 1
ATOM 1380 C CA . ALA A 1 169 ? 2.575 -5.776 -5.651 1.00 98.75 169 ALA A CA 1
ATOM 1381 C C . ALA A 1 169 ? 3.252 -6.232 -4.361 1.00 98.75 169 ALA A C 1
ATOM 1383 O O . ALA A 1 169 ? 2.660 -6.985 -3.591 1.00 98.75 169 ALA A O 1
ATOM 1384 N N . SER A 1 170 ? 4.485 -5.805 -4.113 1.00 98.75 170 SER A N 1
ATOM 1385 C CA . SER A 1 170 ? 5.191 -6.163 -2.887 1.00 98.75 170 SER A CA 1
ATOM 1386 C C . SER A 1 170 ? 4.488 -5.606 -1.655 1.00 98.75 170 SER A C 1
ATOM 1388 O O . SER A 1 170 ? 3.741 -4.621 -1.717 1.00 98.75 170 SER A O 1
ATOM 1390 N N . GLU A 1 171 ? 4.764 -6.200 -0.496 1.00 98.56 171 GLU A N 1
ATOM 1391 C CA . GLU A 1 171 ? 4.261 -5.657 0.762 1.00 98.56 171 GLU A CA 1
ATOM 1392 C C . GLU A 1 171 ? 4.705 -4.204 0.985 1.00 98.56 171 GLU A C 1
ATOM 1394 O O . GLU A 1 171 ? 3.894 -3.373 1.401 1.00 98.56 171 GLU A O 1
ATOM 1399 N N . SER A 1 172 ? 5.953 -3.864 0.650 1.00 98.44 172 SER A N 1
ATOM 1400 C CA . SER A 1 172 ? 6.449 -2.488 0.740 1.00 98.44 172 SER A CA 1
ATOM 1401 C C . SER A 1 172 ? 5.688 -1.539 -0.186 1.00 98.44 172 SER A C 1
ATOM 1403 O O . SER A 1 172 ? 5.348 -0.431 0.234 1.00 98.44 172 SER A O 1
ATOM 1405 N N . PHE A 1 173 ? 5.355 -1.959 -1.410 1.00 98.69 173 PHE A N 1
ATOM 1406 C CA . PHE A 1 173 ? 4.556 -1.143 -2.322 1.00 98.69 173 PHE A CA 1
ATOM 1407 C C . PHE A 1 173 ? 3.156 -0.891 -1.769 1.00 98.69 173 PHE A C 1
ATOM 1409 O O . PHE A 1 173 ? 2.746 0.264 -1.653 1.00 98.69 173 PHE A O 1
ATOM 1416 N N . VAL A 1 174 ? 2.453 -1.937 -1.323 1.00 98.75 174 VAL A N 1
ATOM 1417 C CA . VAL A 1 174 ? 1.108 -1.790 -0.741 1.00 98.75 174 VAL A CA 1
ATOM 1418 C C . VAL A 1 174 ? 1.143 -0.919 0.518 1.00 98.75 174 VAL A C 1
ATOM 1420 O O . VAL A 1 174 ? 0.348 0.012 0.637 1.00 98.75 174 VAL A O 1
ATOM 1423 N N . ARG A 1 175 ? 2.112 -1.102 1.423 1.00 98.69 175 ARG A N 1
ATOM 1424 C CA . ARG A 1 175 ? 2.264 -0.240 2.614 1.00 98.69 175 ARG A CA 1
ATOM 1425 C C . ARG A 1 175 ? 2.438 1.235 2.252 1.00 98.69 175 ARG A C 1
ATOM 1427 O O . ARG A 1 175 ? 1.899 2.115 2.928 1.00 98.69 175 ARG A O 1
ATOM 1434 N N . TYR A 1 176 ? 3.212 1.515 1.208 1.00 98.56 176 TYR A N 1
ATOM 1435 C CA . TYR A 1 176 ? 3.616 2.878 0.880 1.00 98.56 176 TYR A CA 1
ATOM 1436 C C . TYR A 1 176 ? 2.620 3.625 -0.004 1.00 98.56 176 TYR A C 1
ATOM 1438 O O . TYR A 1 176 ? 2.409 4.819 0.206 1.00 98.56 176 TYR A O 1
ATOM 1446 N N . LYS A 1 177 ? 2.023 2.927 -0.973 1.00 98.50 177 LYS A N 1
ATOM 1447 C CA . LYS A 1 177 ? 1.299 3.537 -2.094 1.00 98.50 177 LYS A CA 1
ATOM 1448 C C . LYS A 1 177 ? -0.204 3.317 -2.088 1.00 98.50 177 LYS A C 1
ATOM 1450 O O . LYS A 1 177 ? -0.887 3.991 -2.843 1.00 98.50 177 LYS A O 1
ATOM 1455 N N . THR A 1 178 ? -0.728 2.464 -1.204 1.00 98.50 178 THR A N 1
ATOM 1456 C CA . THR A 1 178 ? -2.177 2.420 -0.933 1.00 98.50 178 THR A CA 1
ATOM 1457 C C . THR A 1 178 ? -2.675 3.812 -0.566 1.00 98.50 178 THR A C 1
ATOM 1459 O O . THR A 1 178 ? -2.037 4.476 0.248 1.00 98.50 178 THR A O 1
ATOM 1462 N N . VAL A 1 179 ? -3.807 4.235 -1.102 1.00 97.62 179 VAL A N 1
ATOM 1463 C CA . VAL A 1 179 ? -4.518 5.451 -0.693 1.00 97.62 179 VAL A CA 1
ATOM 1464 C C . VAL A 1 179 ? -5.604 5.047 0.301 1.00 97.62 179 VAL A C 1
ATOM 1466 O O . VAL A 1 179 ? -5.536 5.407 1.479 1.00 97.62 179 VAL A O 1
ATOM 1469 N N . ASP A 1 180 ? -6.485 4.154 -0.131 1.00 97.62 180 ASP A N 1
ATOM 1470 C CA . ASP A 1 180 ? -7.543 3.542 0.659 1.00 97.62 180 ASP A CA 1
ATOM 1471 C C . ASP A 1 180 ? -7.710 2.050 0.313 1.00 97.62 180 ASP A C 1
ATOM 1473 O O . ASP A 1 180 ? -7.220 1.534 -0.699 1.00 97.62 180 ASP A O 1
ATOM 1477 N N . VAL A 1 181 ? -8.405 1.331 1.191 1.00 98.38 181 VAL A N 1
ATOM 1478 C CA . VAL A 1 181 ? -8.903 -0.017 0.917 1.00 98.38 181 VAL A CA 1
ATOM 1479 C C . VAL A 1 181 ? -10.346 -0.156 1.357 1.00 98.38 181 VAL A C 1
ATOM 1481 O O . VAL A 1 181 ? -10.733 0.324 2.422 1.00 98.38 181 VAL A O 1
ATOM 1484 N N . MET A 1 182 ? -11.127 -0.919 0.598 1.00 98.06 182 MET A N 1
ATOM 1485 C CA . MET A 1 182 ? -12.467 -1.327 1.004 1.00 98.06 182 MET A CA 1
ATOM 1486 C C . MET A 1 182 ? -12.517 -2.829 1.262 1.00 98.06 182 MET A C 1
ATOM 1488 O O . MET A 1 182 ? -12.162 -3.647 0.410 1.00 98.06 182 MET A O 1
ATOM 1492 N N . VAL A 1 183 ? -13.004 -3.191 2.448 1.00 98.19 183 VAL A N 1
ATOM 1493 C CA . VAL A 1 183 ? -13.084 -4.580 2.915 1.00 98.19 183 VAL A CA 1
ATOM 1494 C C . VAL A 1 183 ? -14.451 -4.899 3.500 1.00 98.19 183 VAL A C 1
ATOM 1496 O O . VAL A 1 183 ? -15.181 -4.023 3.971 1.00 98.19 183 VAL A O 1
ATOM 1499 N N . HIS A 1 184 ? -14.802 -6.183 3.526 1.00 96.19 184 HIS A N 1
ATOM 1500 C CA . HIS A 1 184 ? -15.990 -6.635 4.242 1.00 96.19 184 HIS A CA 1
ATOM 1501 C C . HIS A 1 184 ? -15.757 -6.563 5.762 1.00 96.19 184 HIS A C 1
ATOM 1503 O O . HIS A 1 184 ? -14.806 -7.138 6.280 1.00 96.19 184 HIS A O 1
ATOM 1509 N N . LYS A 1 185 ? -16.654 -5.933 6.526 1.00 94.38 185 LYS A N 1
ATOM 1510 C CA . LYS A 1 185 ? -16.488 -5.642 7.970 1.00 94.38 185 LYS A CA 1
ATOM 1511 C C . LYS A 1 185 ? -16.143 -6.848 8.857 1.00 94.38 185 LYS A C 1
ATOM 1513 O O . LYS A 1 185 ? -15.559 -6.690 9.930 1.00 94.38 185 LYS A O 1
ATOM 1518 N N . ASN A 1 186 ? -16.519 -8.062 8.442 1.00 94.25 186 ASN A N 1
ATOM 1519 C CA . ASN A 1 186 ? -16.243 -9.277 9.216 1.00 94.25 186 ASN A CA 1
ATOM 1520 C C . ASN A 1 186 ? -14.756 -9.648 9.224 1.00 94.25 186 ASN A C 1
ATOM 1522 O O . ASN A 1 186 ? -14.329 -10.342 10.151 1.00 94.25 186 ASN A O 1
ATOM 1526 N N . VAL A 1 187 ? -13.989 -9.170 8.239 1.00 96.69 187 VAL A N 1
ATOM 1527 C CA . VAL A 1 187 ? -12.555 -9.451 8.144 1.00 96.69 187 VAL A CA 1
ATOM 1528 C C . VAL A 1 187 ? -11.742 -8.598 9.106 1.00 96.69 187 VAL A C 1
ATOM 1530 O O . VAL A 1 187 ? -10.638 -8.990 9.452 1.00 96.69 187 VAL A O 1
ATOM 1533 N N . ILE A 1 188 ? -12.291 -7.490 9.615 1.00 97.44 188 ILE A N 1
ATOM 1534 C CA . ILE A 1 188 ? -11.592 -6.637 10.579 1.00 97.44 188 ILE A CA 1
ATOM 1535 C C . ILE A 1 188 ? -11.441 -7.396 11.914 1.00 97.44 188 ILE A C 1
ATOM 1537 O O . ILE A 1 188 ? -12.455 -7.828 12.485 1.00 97.44 188 ILE A O 1
ATOM 1541 N N . PRO A 1 189 ? -10.207 -7.574 12.433 1.00 97.38 189 PRO A N 1
ATOM 1542 C CA . PRO A 1 189 ? -9.954 -8.196 13.729 1.00 97.38 189 PRO A CA 1
ATOM 1543 C C . PRO A 1 189 ? -10.784 -7.573 14.857 1.00 97.38 189 PRO A C 1
ATOM 1545 O O . PRO A 1 189 ? -10.952 -6.357 14.935 1.00 97.38 189 PRO A O 1
ATOM 1548 N N . GLN A 1 190 ? -11.270 -8.408 15.782 1.00 96.75 190 GLN A N 1
ATOM 1549 C CA . GLN A 1 190 ? -12.077 -7.947 16.917 1.00 96.75 190 GLN A CA 1
ATOM 1550 C C . GLN A 1 190 ? -11.390 -6.851 17.759 1.00 96.75 190 GLN A C 1
ATOM 1552 O O . GLN A 1 190 ? -12.084 -5.889 18.091 1.00 96.75 190 GLN A O 1
ATOM 1557 N N . PRO A 1 191 ? -10.080 -6.930 18.081 1.00 97.88 191 PRO A N 1
ATOM 1558 C CA . PRO A 1 191 ? -9.409 -5.861 18.822 1.00 97.88 191 PRO A CA 1
ATOM 1559 C C . PRO A 1 191 ? -9.437 -4.513 18.093 1.00 97.88 191 PRO A C 1
ATOM 1561 O O . PRO A 1 191 ? -9.624 -3.484 18.732 1.00 97.88 191 PRO A O 1
ATOM 1564 N N . ILE A 1 192 ? -9.307 -4.511 16.763 1.00 97.94 192 ILE A N 1
ATOM 1565 C CA . ILE A 1 192 ? -9.340 -3.285 15.955 1.00 97.94 192 ILE A CA 1
ATOM 1566 C C . ILE A 1 192 ? -10.765 -2.723 15.905 1.00 97.94 192 ILE A C 1
ATOM 1568 O O . ILE A 1 192 ? -10.968 -1.539 16.163 1.00 97.94 192 ILE A O 1
ATOM 1572 N N . ARG A 1 193 ? -11.777 -3.578 15.693 1.00 96.19 193 ARG A N 1
ATOM 1573 C CA . ARG A 1 193 ? -13.195 -3.168 15.734 1.00 96.19 193 ARG A CA 1
ATOM 1574 C C . ARG A 1 193 ? -13.575 -2.485 17.048 1.00 96.19 193 ARG A C 1
ATOM 1576 O O . ARG A 1 193 ? -14.241 -1.456 17.032 1.00 96.19 193 ARG A O 1
ATOM 1583 N N . GLN A 1 194 ? -13.089 -3.008 18.175 1.00 97.19 194 GLN A N 1
ATOM 1584 C CA . GLN A 1 194 ? -13.307 -2.401 19.491 1.00 97.19 194 GLN A CA 1
ATOM 1585 C C . GLN A 1 194 ? -12.705 -0.995 19.592 1.00 97.19 194 GLN A C 1
ATOM 1587 O O . GLN A 1 194 ? -13.361 -0.107 20.131 1.00 97.19 194 GLN A O 1
ATOM 1592 N N . LYS A 1 195 ? -11.499 -0.772 19.050 1.00 98.06 195 LYS A N 1
ATOM 1593 C CA . LYS A 1 195 ? -10.876 0.563 19.007 1.00 98.06 195 LYS A CA 1
ATOM 1594 C C . LYS A 1 195 ? -11.660 1.534 18.116 1.00 98.06 195 LYS A C 1
ATOM 1596 O O . LYS A 1 195 ? -11.804 2.692 18.479 1.00 98.06 195 LYS A O 1
ATOM 1601 N N . MET A 1 196 ? -12.202 1.046 16.998 1.00 96.12 196 MET A N 1
ATOM 1602 C CA . MET A 1 196 ? -13.040 1.807 16.054 1.00 96.12 196 MET A CA 1
ATOM 1603 C C . MET A 1 196 ? -14.484 2.042 16.537 1.00 96.12 196 MET A C 1
ATOM 1605 O O . MET A 1 196 ? -15.228 2.795 15.907 1.00 96.12 196 MET A O 1
ATOM 1609 N N . GLY A 1 197 ? -14.916 1.363 17.606 1.00 94.88 197 GLY A N 1
ATOM 1610 C CA . GLY A 1 197 ? -16.286 1.437 18.120 1.00 94.88 197 GLY A CA 1
ATOM 1611 C C . GLY A 1 197 ? -17.344 0.769 17.230 1.00 94.88 197 GLY A C 1
ATOM 1612 O O . GLY A 1 197 ? -18.472 1.264 17.171 1.00 94.88 197 GLY A O 1
ATOM 1613 N N . ILE A 1 198 ? -16.997 -0.324 16.533 1.00 90.81 198 ILE A N 1
ATOM 1614 C CA . ILE A 1 198 ? -17.897 -1.083 15.634 1.00 90.81 198 ILE A CA 1
ATOM 1615 C C . ILE A 1 198 ? -18.043 -2.565 15.990 1.00 90.81 198 ILE A C 1
ATOM 1617 O O . ILE A 1 198 ? -17.173 -3.123 16.696 1.00 90.81 198 ILE A O 1
#

Radius of gyration: 17.73 Å; Cα contacts (8 Å, |Δi|>4): 336; chains: 1; bounding box: 56×33×44 Å